Protein AF-0000000075466653 (afdb_homodimer)

Foldseek 3Di:
DPPPPPPPPVPDPDDFAKKKKKKWFAWDPVQDPVNVVVLVVLVQCCQQVWADPVRHRFWPDKDKDFDDDPPPPSVRTGMMMIIMGNHPVRVVCLVPPTPSSVVSCVVCVVTTDDMDMDMDTPCPPVPPPDD/DPPPPPPPPVPDPDDFAKKKKKKWFAWDPVQDPVNVVVLVVLVQCCQQVWDDPVRHRFWPDKDKDFDDDPPPPSPRTGMMMIIMGNHPVRVVCLVPPTPSSVVSCVVCVVTTDDMDMDMDTPCPPVPPPDD

Organism: Phanerochaete carnosa (strain HHB-10118-sp) (NCBI:txid650164)

Sequence (262 aa):
MSSSAAVSTSGSQHPPGTIVHLITLKYAPHVSEEAKQDTAADFLALKDKCRLPDGTTYIQSFDGGPNNSPIGLEKGMEYAFVLTFKSGEARDYYEAEDPAHQAFKAVILPNISDISVFDFETGAFARRTLGMSSSAAVSTSGSQHPPGTIVHLITLKYAPHVSEEAKQDTAADFLALKDKCRLPDGTTYIQSFDGGPNNSPIGLEKGMEYAFVLTFKSGEARDYYEAEDPAHQAFKAVILPNISDISVFDFETGAFARRTLG

Structure (mmCIF, N/CA/C/O backbone):
data_AF-0000000075466653-model_v1
#
loop_
_entity.id
_entity.type
_entity.pdbx_description
1 polymer 'Stress-response A/B barrel domain-containing protein'
#
loop_
_atom_site.group_PDB
_atom_site.id
_atom_site.type_symbol
_atom_site.label_atom_id
_atom_site.label_alt_id
_atom_site.label_comp_id
_atom_site.label_asym_id
_atom_site.label_entity_id
_atom_site.label_seq_id
_atom_site.pdbx_PDB_ins_code
_atom_site.Cartn_x
_atom_site.Cartn_y
_atom_site.Cartn_z
_atom_site.occupancy
_atom_site.B_iso_or_equiv
_atom_site.auth_seq_id
_atom_site.auth_comp_id
_atom_site.auth_asym_id
_atom_site.auth_atom_id
_atom_site.pdbx_PDB_model_num
ATOM 1 N N . MET A 1 1 ? 31.812 24 -11.492 1 26.17 1 MET A N 1
ATOM 2 C CA . MET A 1 1 ? 31.391 22.609 -11.383 1 26.17 1 MET A CA 1
ATOM 3 C C . MET A 1 1 ? 30.188 22.484 -10.445 1 26.17 1 MET A C 1
ATOM 5 O O . MET A 1 1 ? 30.312 22.703 -9.234 1 26.17 1 MET A O 1
ATOM 9 N N . SER A 1 2 ? 28.969 22.938 -10.828 1 24.91 2 SER A N 1
ATOM 10 C CA . SER A 1 2 ? 27.734 23.234 -10.125 1 24.91 2 SER A CA 1
ATOM 11 C C . SER A 1 2 ? 27.156 21.984 -9.469 1 24.91 2 SER A C 1
ATOM 13 O O . SER A 1 2 ? 26.875 20.984 -10.148 1 24.91 2 SER A O 1
ATOM 15 N N . SER A 1 3 ? 27.594 21.641 -8.242 1 28.3 3 SER A N 1
ATOM 16 C CA . SER A 1 3 ? 27.281 20.438 -7.465 1 28.3 3 SER A CA 1
ATOM 17 C C . SER A 1 3 ? 25.766 20.266 -7.332 1 28.3 3 SER A C 1
ATOM 19 O O . SER A 1 3 ? 25.078 21.125 -6.781 1 28.3 3 SER A O 1
ATOM 21 N N . SER A 1 4 ? 25.078 19.844 -8.336 1 29.94 4 SER A N 1
ATOM 22 C CA . SER A 1 4 ? 23.641 19.578 -8.383 1 29.94 4 SER A CA 1
ATOM 23 C C . SER A 1 4 ? 23.188 18.766 -7.168 1 29.94 4 SER A C 1
ATOM 25 O O . SER A 1 4 ? 23.562 17.609 -7.016 1 29.94 4 SER A O 1
ATOM 27 N N . ALA A 1 5 ? 23.125 19.344 -6.055 1 28.73 5 ALA A N 1
ATOM 28 C CA . ALA A 1 5 ? 22.734 18.688 -4.805 1 28.73 5 ALA A CA 1
ATOM 29 C C . ALA A 1 5 ? 21.5 17.812 -5 1 28.73 5 ALA A C 1
ATOM 31 O O . ALA A 1 5 ? 20.469 18.281 -5.492 1 28.73 5 ALA A O 1
ATOM 32 N N . ALA A 1 6 ? 21.703 16.547 -5.344 1 31.58 6 ALA A N 1
ATOM 33 C CA . ALA A 1 6 ? 20.641 15.539 -5.352 1 31.58 6 ALA A CA 1
ATOM 34 C C . ALA A 1 6 ? 19.703 15.727 -4.164 1 31.58 6 ALA A C 1
ATOM 36 O O . ALA A 1 6 ? 20.141 15.789 -3.016 1 31.58 6 ALA A O 1
ATOM 37 N N . VAL A 1 7 ? 18.734 16.531 -4.262 1 32.56 7 VAL A N 1
ATOM 38 C CA . VAL A 1 7 ? 17.703 16.703 -3.238 1 32.56 7 VAL A CA 1
ATOM 39 C C . VAL A 1 7 ? 17.344 15.344 -2.639 1 32.56 7 VAL A C 1
ATOM 41 O O . VAL A 1 7 ? 16.969 14.422 -3.363 1 32.56 7 VAL A O 1
ATOM 44 N N . SER A 1 8 ? 18.016 14.766 -1.74 1 36.81 8 SER A N 1
ATOM 45 C CA . SER A 1 8 ? 17.734 13.562 -0.958 1 36.81 8 SER A CA 1
ATOM 46 C C . SER A 1 8 ? 16.234 13.43 -0.666 1 36.81 8 SER A C 1
ATOM 48 O O . SER A 1 8 ? 15.633 14.32 -0.062 1 36.81 8 SER A O 1
ATOM 50 N N . THR A 1 9 ? 15.359 13.086 -1.621 1 45.47 9 THR A N 1
ATOM 51 C CA . THR A 1 9 ? 13.945 12.844 -1.35 1 45.47 9 THR A CA 1
ATOM 52 C C . THR A 1 9 ? 13.773 11.984 -0.1 1 45.47 9 THR A C 1
ATOM 54 O O . THR A 1 9 ? 14.039 10.781 -0.128 1 45.47 9 THR A O 1
ATOM 57 N N . SER A 1 10 ? 14.312 12.414 0.922 1 48.47 10 SER A N 1
ATOM 58 C CA . SER A 1 10 ? 14.461 11.891 2.275 1 48.47 10 SER A CA 1
ATOM 59 C C . SER A 1 10 ? 13.336 10.93 2.625 1 48.47 10 SER A C 1
ATOM 61 O O . SER A 1 10 ? 13.539 9.977 3.383 1 48.47 10 SER A O 1
ATOM 63 N N . GLY A 1 11 ? 12.172 11.094 2.041 1 56.06 11 GLY A N 1
ATOM 64 C CA . GLY A 1 11 ? 11.047 10.383 2.621 1 56.06 11 GLY A CA 1
ATOM 65 C C . GLY A 1 11 ? 10.867 8.984 2.053 1 56.06 11 GLY A C 1
ATOM 66 O O . GLY A 1 11 ? 10.336 8.102 2.725 1 56.06 11 GLY A O 1
ATOM 67 N N . SER A 1 12 ? 11.547 8.812 0.822 1 62.16 12 SER A N 1
ATOM 68 C CA . SER A 1 12 ? 11.273 7.523 0.201 1 62.16 12 SER A CA 1
ATOM 69 C C . SER A 1 12 ? 12.219 6.449 0.724 1 62.16 12 SER A C 1
ATOM 71 O O . SER A 1 12 ? 13.406 6.703 0.926 1 62.16 12 SER A O 1
ATOM 73 N N . GLN A 1 13 ? 11.656 5.434 1.153 1 73.5 13 GLN A N 1
ATOM 74 C CA . GLN A 1 13 ? 12.414 4.289 1.658 1 73.5 13 GLN A CA 1
ATOM 75 C C . GLN A 1 13 ? 13.117 3.555 0.524 1 73.5 13 GLN A C 1
ATOM 77 O O . GLN A 1 13 ? 14.062 2.799 0.761 1 73.5 13 GLN A O 1
ATOM 82 N N . HIS A 1 14 ? 12.742 3.979 -0.772 1 84.62 14 HIS A N 1
ATOM 83 C CA . HIS A 1 14 ? 13.258 3.205 -1.895 1 84.62 14 HIS A CA 1
ATOM 84 C C . HIS A 1 14 ? 13.961 4.102 -2.91 1 84.62 14 HIS A C 1
ATOM 86 O O . HIS A 1 14 ? 13.617 5.281 -3.043 1 84.62 14 HIS A O 1
ATOM 92 N N . PRO A 1 15 ? 14.992 3.598 -3.543 1 85.81 15 PRO A N 1
ATOM 93 C CA . PRO A 1 15 ? 15.641 4.391 -4.59 1 85.81 15 PRO A CA 1
ATOM 94 C C . PRO A 1 15 ? 14.695 4.734 -5.738 1 85.81 15 PRO A C 1
ATOM 96 O O . PRO A 1 15 ? 13.711 4.035 -5.961 1 85.81 15 PRO A O 1
ATOM 99 N N . PRO A 1 16 ? 15.055 5.828 -6.332 1 86.31 16 PRO A N 1
ATOM 100 C CA . PRO A 1 16 ? 14.25 6.164 -7.512 1 86.31 16 PRO A CA 1
ATOM 101 C C . PRO A 1 16 ? 14.172 5.016 -8.516 1 86.31 16 PRO A C 1
ATOM 103 O O . PRO A 1 16 ? 15.148 4.297 -8.719 1 86.31 16 PRO A O 1
ATOM 106 N N . GLY A 1 17 ? 12.984 4.793 -9.07 1 90.31 17 GLY A N 1
ATOM 107 C CA . GLY A 1 17 ? 12.789 3.74 -10.055 1 90.31 17 GLY A CA 1
ATOM 108 C C . GLY A 1 17 ? 12.133 2.502 -9.484 1 90.31 17 GLY A C 1
ATOM 109 O O . GLY A 1 17 ? 11.656 1.644 -10.234 1 90.31 17 GLY A O 1
ATOM 110 N N . THR A 1 18 ? 12.156 2.385 -8.148 1 95.81 18 THR A N 1
ATOM 111 C CA . THR A 1 18 ? 11.484 1.268 -7.492 1 95.81 18 THR A CA 1
ATOM 112 C C . THR A 1 18 ? 9.984 1.312 -7.742 1 95.81 18 THR A C 1
ATOM 114 O O . THR A 1 18 ? 9.367 2.381 -7.688 1 95.81 18 THR A O 1
ATOM 117 N N . ILE A 1 19 ? 9.445 0.18 -8.117 1 97.94 19 ILE A N 1
ATOM 118 C CA . ILE A 1 19 ? 7.996 0.073 -8.25 1 97.94 19 ILE A CA 1
ATOM 119 C C . ILE A 1 19 ? 7.402 -0.514 -6.969 1 97.94 19 ILE A C 1
ATOM 121 O O . ILE A 1 19 ? 7.828 -1.578 -6.512 1 97.94 19 ILE A O 1
ATOM 125 N N . VAL A 1 20 ? 6.496 0.232 -6.406 1 97.88 20 VAL A N 1
ATOM 126 C CA . VAL A 1 20 ? 5.699 -0.273 -5.293 1 97.88 20 VAL A CA 1
ATOM 127 C C . VAL A 1 20 ? 4.367 -0.814 -5.816 1 97.88 20 VAL A C 1
ATOM 129 O O . VAL A 1 20 ? 3.607 -0.09 -6.461 1 97.88 20 VAL A O 1
ATOM 132 N N . HIS A 1 21 ? 4.16 -2.102 -5.629 1 98.62 21 HIS A N 1
ATOM 133 C CA . HIS A 1 21 ? 3.006 -2.857 -6.109 1 98.62 21 HIS A CA 1
ATOM 134 C C . HIS A 1 21 ? 2.041 -3.17 -4.969 1 98.62 21 HIS A C 1
ATOM 136 O O . HIS A 1 21 ? 2.367 -3.949 -4.07 1 98.62 21 HIS A O 1
ATOM 142 N N . LEU A 1 22 ? 0.851 -2.533 -4.992 1 98.62 22 LEU A N 1
ATOM 143 C CA . LEU A 1 22 ? -0.154 -2.652 -3.941 1 98.62 22 LEU A CA 1
ATOM 144 C C . LEU A 1 22 ? -1.319 -3.523 -4.402 1 98.62 22 LEU A C 1
ATOM 146 O O . LEU A 1 22 ? -1.851 -3.328 -5.496 1 98.62 22 LEU A O 1
ATOM 150 N N . ILE A 1 23 ? -1.668 -4.473 -3.576 1 98.56 23 ILE A N 1
ATOM 151 C CA . ILE A 1 23 ? -2.822 -5.328 -3.816 1 98.56 23 ILE A CA 1
ATOM 152 C C . ILE A 1 23 ? -3.75 -5.301 -2.604 1 98.56 23 ILE A C 1
ATOM 154 O O . ILE A 1 23 ? -3.295 -5.43 -1.464 1 98.56 23 ILE A O 1
ATOM 158 N N . THR A 1 24 ? -5.035 -5.051 -2.818 1 98.5 24 THR A N 1
ATOM 159 C CA . THR A 1 24 ? -6.062 -5.316 -1.817 1 98.5 24 THR A CA 1
ATOM 160 C C . THR A 1 24 ? -7.102 -6.293 -2.355 1 98.5 24 THR A C 1
ATOM 162 O O . THR A 1 24 ? -7.445 -6.254 -3.539 1 98.5 24 THR A O 1
ATOM 165 N N . LEU A 1 25 ? -7.566 -7.195 -1.458 1 98.31 25 LEU A N 1
ATOM 166 C CA . LEU A 1 25 ? -8.5 -8.195 -1.966 1 98.31 25 LEU A CA 1
ATOM 167 C C . LEU A 1 25 ? -9.539 -8.547 -0.911 1 98.31 25 LEU A C 1
ATOM 169 O O . LEU A 1 25 ? -9.336 -8.305 0.28 1 98.31 25 LEU A O 1
ATOM 173 N N . LYS A 1 26 ? -10.648 -8.969 -1.37 1 98.44 26 LYS A N 1
ATOM 174 C CA . LYS A 1 26 ? -11.758 -9.539 -0.615 1 98.44 26 LYS A CA 1
ATOM 175 C C . LYS A 1 26 ? -12.062 -10.961 -1.069 1 98.44 26 LYS A C 1
ATOM 177 O O . LYS A 1 26 ? -12.18 -11.227 -2.268 1 98.44 26 LYS A O 1
ATOM 182 N N . TYR A 1 27 ? -12.086 -11.867 -0.136 1 98.31 27 TYR A N 1
ATOM 183 C CA . TYR A 1 27 ? -12.352 -13.266 -0.464 1 98.31 27 TYR A CA 1
ATOM 184 C C . TYR A 1 27 ? -13.844 -13.492 -0.716 1 98.31 27 TYR A C 1
ATOM 186 O O . TYR A 1 27 ? -14.68 -12.75 -0.209 1 98.31 27 TYR A O 1
ATOM 194 N N . ALA A 1 28 ? -14.062 -14.539 -1.488 1 97.81 28 ALA A N 1
ATOM 195 C CA . ALA A 1 28 ? -15.438 -15.016 -1.617 1 97.81 28 ALA A CA 1
ATOM 196 C C . ALA A 1 28 ? -15.969 -15.539 -0.285 1 97.81 28 ALA A C 1
ATOM 198 O O . ALA A 1 28 ? -15.195 -16.047 0.532 1 97.81 28 ALA A O 1
ATOM 199 N N . PRO A 1 29 ? -17.297 -15.438 -0.093 1 96.38 29 PRO A N 1
ATOM 200 C CA . PRO A 1 29 ? -17.859 -15.773 1.212 1 96.38 29 PRO A CA 1
ATOM 201 C C . PRO A 1 29 ? -17.641 -17.234 1.6 1 96.38 29 PRO A C 1
ATOM 203 O O . PRO A 1 29 ? -17.625 -17.562 2.787 1 96.38 29 PRO A O 1
ATOM 206 N N . HIS A 1 30 ? -17.375 -18.094 0.671 1 96.25 30 HIS A N 1
ATOM 207 C CA . HIS A 1 30 ? -17.281 -19.516 0.958 1 96.25 30 HIS A CA 1
ATOM 208 C C . HIS A 1 30 ? -15.883 -19.891 1.46 1 96.25 30 HIS A C 1
ATOM 210 O O . HIS A 1 30 ? -15.672 -21 1.958 1 96.25 30 HIS A O 1
ATOM 216 N N . VAL A 1 31 ? -14.938 -19 1.32 1 97.38 31 VAL A N 1
ATOM 217 C CA . VAL A 1 31 ? -13.555 -19.297 1.686 1 97.38 31 VAL A CA 1
ATOM 218 C C . VAL A 1 31 ? -13.398 -19.234 3.203 1 97.38 31 VAL A C 1
ATOM 220 O O . VAL A 1 31 ? -13.766 -18.25 3.83 1 97.38 31 VAL A O 1
ATOM 223 N N . SER A 1 32 ? -12.812 -20.297 3.814 1 96.94 32 SER A N 1
ATOM 224 C CA . SER A 1 32 ? -12.633 -20.344 5.262 1 96.94 32 SER A CA 1
ATOM 225 C C . SER A 1 32 ? -11.469 -19.453 5.703 1 96.94 32 SER A C 1
ATOM 227 O O . SER A 1 32 ? -10.594 -19.141 4.898 1 96.94 32 SER A O 1
ATOM 229 N N . GLU A 1 33 ? -11.5 -19.109 6.98 1 94.44 33 GLU A N 1
ATOM 230 C CA . GLU A 1 33 ? -10.414 -18.297 7.531 1 94.44 33 GLU A CA 1
ATOM 231 C C . GLU A 1 33 ? -9.07 -19.031 7.418 1 94.44 33 GLU A C 1
ATOM 233 O O . GLU A 1 33 ? -8.047 -18.406 7.121 1 94.44 33 GLU A O 1
ATOM 238 N N . GLU A 1 34 ? -9.078 -20.312 7.664 1 93.94 34 GLU A N 1
ATOM 239 C CA . GLU A 1 34 ? -7.863 -21.109 7.539 1 93.94 34 GLU A CA 1
ATOM 240 C C . GLU A 1 34 ? -7.324 -21.062 6.109 1 93.94 34 GLU A C 1
ATOM 242 O O . GLU A 1 34 ? -6.121 -20.891 5.902 1 93.94 34 GLU A O 1
ATOM 247 N N . ALA A 1 35 ? -8.219 -21.203 5.168 1 94.94 35 ALA A N 1
ATOM 248 C CA . ALA A 1 35 ? -7.816 -21.172 3.764 1 94.94 35 ALA A CA 1
ATOM 249 C C . ALA A 1 35 ? -7.258 -19.797 3.391 1 94.94 35 ALA A C 1
ATOM 251 O O . ALA A 1 35 ? -6.297 -19.703 2.627 1 94.94 35 ALA A O 1
ATOM 252 N N . LYS A 1 36 ? -7.875 -18.766 3.9 1 95.5 36 LYS A N 1
ATOM 253 C CA . LYS A 1 36 ? -7.371 -17.406 3.67 1 95.5 36 LYS A CA 1
ATOM 254 C C . LYS A 1 36 ? -5.941 -17.25 4.184 1 95.5 36 LYS A C 1
ATOM 256 O O . LYS A 1 36 ? -5.082 -16.719 3.486 1 95.5 36 LYS A O 1
ATOM 261 N N . GLN A 1 37 ? -5.664 -17.766 5.324 1 92 37 GLN A N 1
ATOM 262 C CA . GLN A 1 37 ? -4.34 -17.641 5.93 1 92 37 GLN A CA 1
ATOM 263 C C . GLN A 1 37 ? -3.307 -18.453 5.148 1 92 37 GLN A C 1
ATOM 265 O O . GLN A 1 37 ? -2.182 -18 4.941 1 92 37 GLN A O 1
ATOM 270 N N . ASP A 1 38 ? -3.717 -19.656 4.754 1 92.88 38 ASP A N 1
ATOM 271 C CA . ASP A 1 38 ? -2.822 -20.484 3.949 1 92.88 38 ASP A CA 1
ATOM 272 C C . ASP A 1 38 ? -2.471 -19.797 2.635 1 92.88 38 ASP A C 1
ATOM 274 O O . ASP A 1 38 ? -1.312 -19.797 2.213 1 92.88 38 ASP A O 1
ATOM 278 N N . THR A 1 39 ? -3.494 -19.203 2.049 1 93.94 39 THR A N 1
ATOM 279 C CA . THR A 1 39 ? -3.277 -18.516 0.786 1 93.94 39 THR A CA 1
ATOM 280 C C . THR A 1 39 ? -2.371 -17.297 0.983 1 93.94 39 THR A C 1
ATOM 282 O O . THR A 1 39 ? -1.506 -17.031 0.149 1 93.94 39 THR A O 1
ATOM 285 N N . ALA A 1 40 ? -2.557 -16.656 2.07 1 93.81 40 ALA A N 1
ATOM 286 C 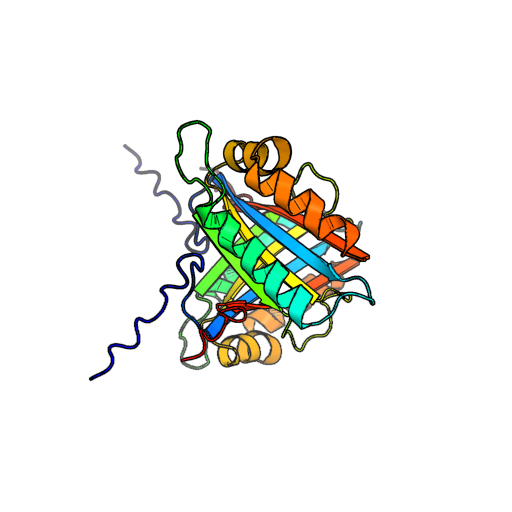CA . ALA A 1 40 ? -1.707 -15.5 2.377 1 93.81 40 ALA A CA 1
ATOM 287 C C . ALA A 1 40 ? -0.252 -15.93 2.553 1 93.81 40 ALA A C 1
ATOM 289 O O . ALA A 1 40 ? 0.661 -15.266 2.059 1 93.81 40 ALA A O 1
ATOM 290 N N . ALA A 1 41 ? -0.06 -17.016 3.24 1 92.25 41 ALA A N 1
ATOM 291 C CA . ALA A 1 41 ? 1.29 -17.547 3.428 1 92.25 41 ALA A CA 1
ATOM 292 C C . ALA A 1 41 ? 1.926 -17.906 2.09 1 92.25 41 ALA A C 1
ATOM 294 O O . ALA A 1 41 ? 3.094 -17.594 1.845 1 92.25 41 ALA A O 1
ATOM 295 N N . ASP A 1 42 ? 1.143 -18.562 1.272 1 94 42 ASP A N 1
ATOM 296 C CA . ASP A 1 42 ? 1.627 -18.938 -0.055 1 94 42 ASP A CA 1
ATOM 297 C C . ASP A 1 42 ? 1.979 -17.688 -0.872 1 94 42 ASP A C 1
ATOM 299 O O . ASP A 1 42 ? 2.957 -17.688 -1.623 1 94 42 ASP A O 1
ATOM 303 N N . PHE A 1 43 ? 1.144 -16.656 -0.767 1 96.19 43 PHE A N 1
ATOM 304 C CA . PHE A 1 43 ? 1.393 -15.414 -1.484 1 96.19 43 PHE A CA 1
ATOM 305 C C . PHE A 1 43 ? 2.705 -14.781 -1.034 1 96.19 43 PHE A C 1
ATOM 307 O O . PHE A 1 43 ? 3.559 -14.461 -1.862 1 96.19 43 PHE A O 1
ATOM 314 N N . LEU A 1 44 ? 2.928 -14.695 0.223 1 94.31 44 LEU A N 1
ATOM 315 C CA . LEU A 1 44 ? 4.133 -14.086 0.767 1 94.31 44 LEU A CA 1
ATOM 316 C C . LEU A 1 44 ? 5.371 -14.891 0.379 1 94.31 44 LEU A C 1
ATOM 318 O O . LEU A 1 44 ? 6.445 -14.32 0.175 1 94.31 44 LEU A O 1
ATOM 322 N N . ALA A 1 45 ? 5.23 -16.156 0.218 1 94.38 45 ALA A N 1
ATOM 323 C CA . ALA A 1 45 ? 6.34 -17.047 -0.136 1 94.38 45 ALA A CA 1
ATOM 324 C C . ALA A 1 45 ? 6.82 -16.781 -1.56 1 94.38 45 ALA A C 1
ATOM 326 O O . ALA A 1 45 ? 7.895 -17.234 -1.953 1 94.38 45 ALA A O 1
ATOM 327 N N . LEU A 1 46 ? 6.004 -16.062 -2.342 1 96.38 46 LEU A N 1
ATOM 328 C CA . LEU A 1 46 ? 6.41 -15.742 -3.705 1 96.38 46 LEU A CA 1
ATOM 329 C C . LEU A 1 46 ? 7.695 -14.922 -3.707 1 96.38 46 LEU A C 1
ATOM 331 O O . LEU A 1 46 ? 8.445 -14.938 -4.691 1 96.38 46 LEU A O 1
ATOM 335 N N . LYS A 1 47 ? 7.941 -14.18 -2.635 1 95.81 47 LYS A N 1
ATOM 336 C CA . LYS A 1 47 ? 9.195 -13.438 -2.525 1 95.81 47 LYS A CA 1
ATOM 337 C C . LYS A 1 47 ? 10.391 -14.336 -2.848 1 95.81 47 LYS A C 1
ATOM 339 O O . LYS A 1 47 ? 11.336 -13.906 -3.506 1 95.81 47 LYS A O 1
ATOM 344 N N . ASP A 1 48 ? 10.305 -15.578 -2.418 1 94.94 48 ASP A N 1
ATOM 345 C CA . ASP A 1 48 ? 11.414 -16.516 -2.594 1 94.94 48 ASP A CA 1
ATOM 346 C C . ASP A 1 48 ? 11.172 -17.422 -3.795 1 94.94 48 ASP A C 1
ATOM 348 O O . ASP A 1 48 ? 12.125 -17.891 -4.426 1 94.94 48 ASP A O 1
ATOM 352 N N . LYS A 1 49 ? 9.945 -17.672 -4.102 1 96.88 49 LYS A N 1
ATOM 353 C CA . LYS A 1 49 ? 9.609 -18.625 -5.156 1 96.88 49 LYS A CA 1
ATOM 354 C C . LYS A 1 49 ? 9.734 -17.984 -6.535 1 96.88 49 LYS A C 1
ATOM 356 O O . LYS A 1 49 ? 10.008 -18.672 -7.52 1 96.88 49 LYS A O 1
ATOM 361 N N . CYS A 1 50 ? 9.43 -16.703 -6.598 1 97.94 50 CYS A N 1
ATOM 362 C CA . CYS A 1 50 ? 9.57 -16 -7.871 1 97.94 50 CYS A CA 1
ATOM 363 C C . CYS A 1 50 ? 11.039 -15.781 -8.219 1 97.94 50 CYS A C 1
ATOM 365 O O . CYS A 1 50 ? 11.797 -15.242 -7.406 1 97.94 50 CYS A O 1
ATOM 367 N N . ARG A 1 51 ? 11.383 -16.172 -9.391 1 97.69 51 ARG A N 1
ATOM 368 C CA . ARG A 1 51 ? 12.758 -16.094 -9.867 1 97.69 51 ARG A CA 1
ATOM 369 C C . ARG A 1 51 ? 12.805 -15.727 -11.344 1 97.69 51 ARG A C 1
ATOM 371 O O . ARG A 1 51 ? 11.906 -16.078 -12.109 1 97.69 51 ARG A O 1
ATOM 378 N N . LEU A 1 52 ? 13.891 -15.062 -11.68 1 96.69 52 LEU A N 1
ATOM 379 C CA . LEU A 1 52 ? 14.195 -14.867 -13.094 1 96.69 52 LEU A CA 1
ATOM 380 C C . LEU A 1 52 ? 14.633 -16.188 -13.734 1 96.69 52 LEU A C 1
ATOM 382 O O . LEU A 1 52 ? 14.93 -17.156 -13.039 1 96.69 52 LEU A O 1
ATOM 386 N N . PRO A 1 53 ? 14.625 -16.188 -15.031 1 95.31 53 PRO A N 1
ATOM 387 C CA . PRO A 1 53 ? 15.031 -17.422 -15.711 1 95.31 53 PRO A CA 1
ATOM 388 C C . PRO A 1 53 ? 16.422 -17.906 -15.281 1 95.31 53 PRO A C 1
ATOM 390 O O . PRO A 1 53 ? 16.672 -19.109 -15.273 1 95.31 53 PRO A O 1
ATOM 393 N N . ASP A 1 54 ? 17.266 -17.094 -14.797 1 96.5 54 ASP A N 1
ATOM 394 C CA . ASP A 1 54 ? 18.609 -17.484 -14.383 1 96.5 54 ASP A CA 1
ATOM 395 C C . ASP A 1 54 ? 18.625 -17.953 -12.93 1 96.5 54 ASP A C 1
ATOM 397 O O . ASP A 1 54 ? 19.688 -18.25 -12.375 1 96.5 54 ASP A O 1
ATOM 401 N N . GLY A 1 55 ? 17.516 -17.906 -12.297 1 96.06 55 GLY A N 1
ATOM 402 C CA . GLY A 1 55 ? 17.375 -18.438 -10.945 1 96.06 55 GLY A CA 1
ATOM 403 C C . GLY A 1 55 ? 17.453 -17.375 -9.875 1 96.06 55 GLY A C 1
ATOM 404 O O . GLY A 1 55 ? 17.203 -17.641 -8.695 1 96.06 55 GLY A O 1
ATOM 405 N N . THR A 1 56 ? 17.625 -16.172 -10.266 1 95.94 56 THR A N 1
ATOM 406 C CA . THR A 1 56 ? 17.828 -15.086 -9.312 1 95.94 56 THR A CA 1
ATOM 407 C C . THR A 1 56 ? 16.484 -14.562 -8.805 1 95.94 56 THR A C 1
ATOM 409 O O . THR A 1 56 ? 15.547 -14.391 -9.586 1 95.94 56 THR A O 1
ATOM 412 N N . THR A 1 57 ? 16.453 -14.43 -7.449 1 96.44 57 THR A N 1
ATOM 413 C CA . THR A 1 57 ? 15.289 -13.758 -6.898 1 96.44 57 THR A CA 1
ATOM 414 C C . THR A 1 57 ? 15.305 -12.273 -7.258 1 96.44 57 THR A C 1
ATOM 416 O O . THR A 1 57 ? 16.375 -11.688 -7.445 1 96.44 57 THR A O 1
ATOM 419 N N . TYR A 1 58 ? 14.109 -11.617 -7.367 1 96.69 58 TYR A N 1
ATOM 420 C CA . TYR A 1 58 ? 14.125 -10.242 -7.855 1 96.69 58 TYR A CA 1
ATOM 421 C C . TYR A 1 58 ? 13.07 -9.398 -7.145 1 96.69 58 TYR A C 1
ATOM 423 O O . TYR A 1 58 ? 13.023 -8.18 -7.32 1 96.69 58 TYR A O 1
ATOM 431 N N . ILE A 1 59 ? 12.156 -9.984 -6.414 1 97.19 59 ILE A N 1
ATOM 432 C CA . ILE A 1 59 ? 11.25 -9.219 -5.566 1 97.19 59 ILE A CA 1
ATOM 433 C C . ILE A 1 59 ? 12.008 -8.68 -4.355 1 97.19 59 ILE A C 1
ATOM 435 O O . ILE A 1 59 ? 12.586 -9.445 -3.584 1 97.19 59 ILE A O 1
ATOM 439 N N . GLN A 1 60 ? 11.992 -7.402 -4.148 1 95.38 60 GLN A N 1
ATOM 440 C CA . GLN A 1 60 ? 12.82 -6.777 -3.119 1 95.38 60 GLN A CA 1
ATOM 441 C C . GLN A 1 60 ? 12.18 -6.914 -1.741 1 95.38 60 GLN A C 1
ATOM 443 O O . GLN A 1 60 ? 12.875 -7.121 -0.745 1 95.38 60 GLN A O 1
ATOM 448 N N . SER A 1 61 ? 10.969 -6.727 -1.721 1 94.25 61 SER A N 1
ATOM 449 C CA . SER A 1 61 ? 10.234 -6.879 -0.47 1 94.25 61 SER A CA 1
ATOM 450 C C . SER A 1 61 ? 8.805 -7.348 -0.723 1 94.25 61 SER A C 1
ATOM 452 O O . SER A 1 61 ? 8.25 -7.129 -1.804 1 94.25 61 SER A O 1
ATOM 454 N N . PHE A 1 62 ? 8.281 -8.047 0.21 1 95.38 62 PHE A N 1
ATOM 455 C CA . PHE A 1 62 ? 6.926 -8.578 0.175 1 95.38 62 PHE A CA 1
ATOM 456 C C . PHE A 1 62 ? 6.324 -8.625 1.575 1 95.38 62 PHE A C 1
ATOM 458 O O . PHE A 1 62 ? 6.805 -9.367 2.438 1 95.38 62 PHE A O 1
ATOM 465 N N . ASP A 1 63 ? 5.285 -7.809 1.769 1 94.56 63 ASP A N 1
ATOM 466 C CA . ASP A 1 63 ? 4.609 -7.719 3.059 1 94.56 63 ASP A CA 1
ATOM 467 C C . ASP A 1 63 ? 3.092 -7.723 2.883 1 94.56 63 ASP A C 1
ATOM 469 O O . ASP A 1 63 ? 2.59 -7.602 1.764 1 94.56 63 ASP A O 1
ATOM 473 N N . GLY A 1 64 ? 2.414 -7.965 4.031 1 96.06 64 GLY A N 1
ATOM 474 C CA . GLY A 1 64 ? 0.96 -7.9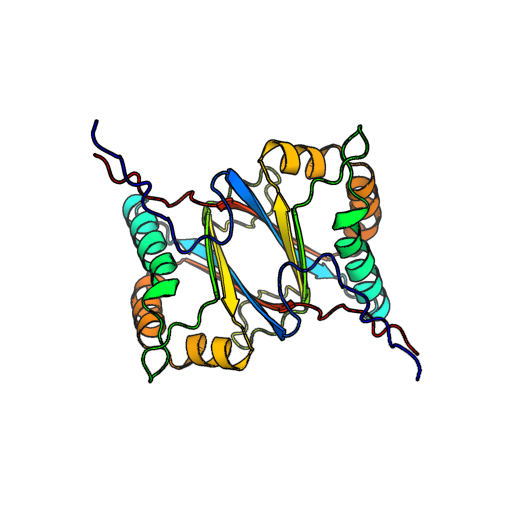41 3.975 1 96.06 64 GLY A CA 1
ATOM 475 C C . GLY A 1 64 ? 0.304 -8.328 5.285 1 96.06 64 GLY A C 1
ATOM 476 O O . GLY A 1 64 ? 0.982 -8.758 6.223 1 96.06 64 GLY A O 1
ATOM 477 N N . GLY A 1 65 ? -1.016 -8.133 5.25 1 95.88 65 GLY A N 1
ATOM 478 C CA . GLY A 1 65 ? -1.794 -8.484 6.426 1 95.88 65 GLY A CA 1
ATOM 479 C C . GLY A 1 65 ? -3.256 -8.102 6.309 1 95.88 65 GLY A C 1
ATOM 480 O O . GLY A 1 65 ? -3.668 -7.5 5.32 1 95.88 65 GLY A O 1
ATOM 481 N N . PRO A 1 66 ? -3.998 -8.586 7.324 1 96.81 66 PRO A N 1
ATOM 482 C CA . PRO A 1 66 ? -5.398 -8.172 7.395 1 96.81 66 PRO A CA 1
ATOM 483 C C . PRO A 1 66 ? -5.559 -6.699 7.773 1 96.81 66 PRO A C 1
ATOM 485 O O . PRO A 1 66 ? -4.684 -6.133 8.43 1 96.81 66 PRO A O 1
ATOM 488 N N . ASN A 1 67 ? -6.684 -6.109 7.316 1 97.75 67 ASN A N 1
ATOM 489 C CA . ASN A 1 67 ? -6.969 -4.73 7.691 1 97.75 67 ASN A CA 1
ATOM 490 C C . ASN A 1 67 ? -7.137 -4.582 9.203 1 97.75 67 ASN A C 1
ATOM 492 O O . ASN A 1 67 ? -7.82 -5.387 9.836 1 97.75 67 ASN A O 1
ATOM 496 N N . ASN A 1 68 ? -6.531 -3.576 9.75 1 97.06 68 ASN A N 1
ATOM 497 C CA . ASN A 1 68 ? -6.777 -3.225 11.141 1 97.06 68 ASN A CA 1
ATOM 498 C C . ASN A 1 68 ? -6.949 -1.719 11.32 1 97.06 68 ASN A C 1
ATOM 500 O O . ASN A 1 68 ? -6.746 -1.189 12.414 1 97.06 68 ASN A O 1
ATOM 504 N N . SER A 1 69 ? -7.23 -0.996 10.211 1 96.69 69 SER A N 1
ATOM 505 C CA . SER A 1 69 ? -7.5 0.436 10.281 1 96.69 69 SER A CA 1
ATOM 506 C C . SER A 1 69 ? -8.789 0.718 11.047 1 96.69 69 SER A C 1
ATOM 508 O O . SER A 1 69 ? -9.828 0.114 10.773 1 96.69 69 SER A O 1
ATOM 510 N N . PRO A 1 70 ? -8.789 1.646 11.93 1 94.25 70 PRO A N 1
ATOM 511 C CA . PRO A 1 70 ? -10.008 1.982 12.664 1 94.25 70 PRO A CA 1
ATOM 512 C C . PRO A 1 70 ? -10.906 2.969 11.914 1 94.25 70 PRO A C 1
ATOM 514 O O . PRO A 1 70 ? -11.992 3.297 12.383 1 94.25 70 PRO A O 1
ATOM 517 N N . ILE A 1 71 ? -10.531 3.471 10.766 1 93.75 71 ILE A N 1
ATOM 518 C CA . ILE A 1 71 ? -11.18 4.602 10.109 1 93.75 71 ILE A CA 1
ATOM 519 C C . ILE A 1 71 ? -12.406 4.125 9.344 1 93.75 71 ILE A C 1
ATOM 521 O O . ILE A 1 71 ? -13.344 4.895 9.117 1 93.75 71 ILE A O 1
ATOM 525 N N . GLY A 1 72 ? -12.414 2.848 8.859 1 95.56 72 GLY A N 1
ATOM 526 C CA . GLY A 1 72 ? -13.562 2.303 8.148 1 95.56 72 GLY A CA 1
ATOM 527 C C . GLY A 1 72 ? -13.633 2.734 6.699 1 95.56 72 GLY A C 1
ATOM 528 O O . GLY A 1 72 ? -14.727 2.926 6.156 1 95.56 72 GLY A O 1
ATOM 529 N N . LEU A 1 73 ? -12.523 2.93 6.074 1 97.56 73 LEU A N 1
ATOM 530 C CA . LEU A 1 73 ? -12.492 3.391 4.691 1 97.56 73 LEU A CA 1
ATOM 531 C C . LEU A 1 73 ? -11.789 2.375 3.795 1 97.56 73 LEU A C 1
ATOM 533 O O . LEU A 1 73 ? -11.266 2.73 2.736 1 97.56 73 LEU A O 1
ATOM 537 N N . GLU A 1 74 ? -11.656 1.114 4.238 1 97.69 74 GLU A N 1
ATOM 538 C CA . GLU A 1 74 ? -10.977 0.087 3.453 1 97.69 74 GLU A CA 1
ATOM 539 C C . GLU A 1 74 ? -11.891 -0.465 2.361 1 97.69 74 GLU A C 1
ATOM 541 O O . GLU A 1 74 ? -11.453 -1.263 1.528 1 97.69 74 GLU A O 1
ATOM 546 N N . LYS A 1 75 ? -13.188 -0.082 2.326 1 97.31 75 LYS A N 1
ATOM 547 C CA . LYS A 1 75 ? -14.141 -0.351 1.256 1 97.31 75 LYS A CA 1
ATOM 548 C C . LYS A 1 75 ? -14.414 -1.848 1.122 1 97.31 75 LYS A C 1
ATOM 550 O O . LYS A 1 75 ? -14.492 -2.373 0.01 1 97.31 75 LYS A O 1
ATOM 555 N N . GLY A 1 76 ? -14.438 -2.549 2.209 1 97.25 76 GLY A N 1
ATOM 556 C CA . GLY A 1 76 ? -14.82 -3.951 2.262 1 97.25 76 GLY A CA 1
ATOM 557 C C . GLY A 1 76 ? -13.672 -4.895 1.969 1 97.25 76 GLY A C 1
ATOM 558 O O . GLY A 1 76 ? -13.836 -6.117 2.023 1 97.25 76 GLY A O 1
ATOM 559 N N . MET A 1 77 ? -12.508 -4.375 1.667 1 98.38 77 MET A N 1
ATOM 560 C CA . MET A 1 77 ? -11.352 -5.223 1.412 1 98.38 77 MET A CA 1
ATOM 561 C C . MET A 1 77 ? -10.828 -5.836 2.707 1 98.38 77 MET A C 1
ATOM 563 O O . MET A 1 77 ? -10.93 -5.227 3.771 1 98.38 77 MET A O 1
ATOM 567 N N . GLU A 1 78 ? -10.273 -7.031 2.641 1 97.81 78 GLU A N 1
ATOM 568 C CA . GLU A 1 78 ? -9.93 -7.801 3.834 1 97.81 78 GLU A CA 1
ATOM 569 C C . GLU A 1 78 ? -8.422 -7.848 4.051 1 97.81 78 GLU A C 1
ATOM 571 O O . GLU A 1 78 ? -7.945 -7.703 5.176 1 97.81 78 GLU A O 1
ATOM 576 N N . TYR A 1 79 ? -7.652 -8.141 2.99 1 97.81 79 TYR A N 1
ATOM 577 C CA . TYR A 1 79 ? -6.199 -8.25 3.051 1 97.81 79 TYR A CA 1
ATOM 578 C C . TYR A 1 79 ? -5.535 -7.258 2.105 1 97.81 79 TYR A C 1
ATOM 580 O O . TYR A 1 79 ? -6.098 -6.91 1.065 1 97.81 79 TYR A O 1
ATOM 588 N N . ALA A 1 80 ? -4.426 -6.855 2.467 1 98.12 80 ALA A N 1
ATOM 589 C CA . ALA A 1 80 ? -3.561 -6.082 1.578 1 98.12 80 ALA A CA 1
ATOM 590 C C . ALA A 1 80 ? -2.16 -6.688 1.518 1 98.12 80 ALA A C 1
ATOM 592 O O . ALA A 1 80 ? -1.718 -7.34 2.465 1 98.12 80 ALA A O 1
ATOM 593 N N . PHE A 1 81 ? -1.507 -6.461 0.449 1 97.44 81 PHE A N 1
ATOM 594 C CA . PHE A 1 81 ? -0.117 -6.844 0.232 1 97.44 81 PHE A CA 1
ATOM 595 C C . PHE A 1 81 ? 0.646 -5.73 -0.479 1 97.44 81 PHE A C 1
ATOM 597 O O . PHE A 1 81 ? 0.085 -5.023 -1.317 1 97.44 81 PHE A O 1
ATOM 604 N N . VAL A 1 82 ? 1.895 -5.574 -0.146 1 97.38 82 VAL A N 1
ATOM 605 C CA . VAL A 1 82 ? 2.795 -4.598 -0.749 1 97.38 82 VAL A CA 1
ATOM 606 C C . VAL A 1 82 ? 4.086 -5.289 -1.186 1 97.38 82 VAL A C 1
ATOM 608 O O . VAL A 1 82 ? 4.773 -5.906 -0.37 1 97.38 82 VAL A O 1
ATOM 611 N N . LEU A 1 83 ? 4.387 -5.195 -2.449 1 97.5 83 LEU A N 1
ATOM 612 C CA . LEU A 1 83 ? 5.648 -5.664 -3.012 1 97.5 83 LEU A CA 1
ATOM 613 C C . LEU A 1 83 ? 6.449 -4.504 -3.592 1 97.5 83 LEU A C 1
ATOM 615 O O . LEU A 1 83 ? 5.875 -3.525 -4.07 1 97.5 83 LEU A O 1
ATOM 619 N N . THR A 1 84 ? 7.695 -4.695 -3.59 1 97.06 84 THR A N 1
ATOM 620 C CA . THR A 1 84 ? 8.539 -3.74 -4.305 1 97.06 84 THR A CA 1
ATOM 621 C C . THR A 1 84 ? 9.43 -4.457 -5.32 1 97.06 84 THR A C 1
ATOM 623 O O . THR A 1 84 ? 9.922 -5.551 -5.055 1 97.06 84 THR A O 1
ATOM 626 N N . PHE A 1 85 ? 9.547 -3.832 -6.469 1 97.5 85 PHE A N 1
ATOM 627 C CA . PHE A 1 85 ? 10.414 -4.254 -7.562 1 97.5 85 PHE A CA 1
ATOM 628 C C . PHE A 1 85 ? 11.469 -3.195 -7.859 1 97.5 85 PHE A C 1
ATOM 630 O O . PHE A 1 85 ? 11.195 -1.997 -7.766 1 97.5 85 PHE A O 1
ATOM 637 N N . LYS A 1 86 ? 12.594 -3.666 -8.25 1 94.88 86 LYS A N 1
ATOM 638 C CA . LYS A 1 86 ? 13.688 -2.74 -8.531 1 94.88 86 LYS A CA 1
ATOM 639 C C . LYS A 1 86 ? 13.391 -1.906 -9.781 1 94.88 86 LYS A C 1
ATOM 641 O O . LYS A 1 86 ? 14 -0.854 -9.984 1 94.88 86 LYS A O 1
ATOM 646 N N . SER A 1 87 ? 12.516 -2.404 -10.633 1 95.25 87 SER A N 1
ATOM 647 C CA . SER A 1 87 ? 12.234 -1.71 -11.891 1 95.25 87 SER A CA 1
ATOM 648 C C . SER A 1 87 ? 10.875 -2.109 -12.453 1 95.25 87 SER A C 1
ATOM 650 O O . SER A 1 87 ? 10.297 -3.111 -12.031 1 95.25 87 SER A O 1
ATOM 652 N N . GLY A 1 88 ? 10.43 -1.262 -13.367 1 96.38 88 GLY A N 1
ATOM 653 C CA . GLY A 1 88 ? 9.227 -1.604 -14.109 1 96.38 88 GLY A CA 1
ATOM 654 C C . GLY A 1 88 ? 9.344 -2.91 -14.867 1 96.38 88 GLY A C 1
ATOM 655 O O . GLY A 1 88 ? 8.375 -3.664 -14.969 1 96.38 88 GLY A O 1
ATOM 656 N N . GLU A 1 89 ? 10.555 -3.203 -15.398 1 96.38 89 GLU A N 1
ATOM 657 C CA . GLU A 1 89 ? 10.781 -4.445 -16.125 1 96.38 89 GLU A CA 1
ATOM 658 C C . GLU A 1 89 ? 10.586 -5.66 -15.219 1 96.38 89 GLU A C 1
ATOM 660 O O . GLU A 1 89 ? 9.992 -6.656 -15.633 1 96.38 89 GLU A O 1
ATOM 665 N N . ALA A 1 90 ? 11.125 -5.574 -14.047 1 97 90 ALA A N 1
ATOM 666 C CA . ALA A 1 90 ? 10.953 -6.668 -13.094 1 97 90 ALA A CA 1
ATOM 667 C C . ALA A 1 90 ? 9.477 -6.891 -12.773 1 97 90 ALA A C 1
ATOM 669 O O . ALA A 1 90 ? 9.008 -8.031 -12.75 1 97 90 ALA A O 1
ATOM 670 N N . ARG A 1 91 ? 8.727 -5.793 -12.539 1 98.06 91 ARG A N 1
ATOM 671 C CA . ARG A 1 91 ? 7.293 -5.879 -12.289 1 98.06 91 ARG A CA 1
ATOM 672 C C . ARG A 1 91 ? 6.57 -6.504 -13.477 1 98.06 91 ARG A C 1
ATOM 674 O O . ARG A 1 91 ? 5.691 -7.352 -13.297 1 98.06 91 ARG A O 1
ATOM 681 N N . ASP A 1 92 ? 6.965 -6.086 -14.664 1 97.62 92 ASP A N 1
ATOM 682 C CA . ASP A 1 92 ? 6.316 -6.605 -15.859 1 97.62 92 ASP A CA 1
ATOM 683 C C . ASP A 1 92 ? 6.562 -8.109 -16.016 1 97.62 92 ASP A C 1
ATOM 685 O O . ASP A 1 92 ? 5.664 -8.852 -16.391 1 97.62 92 ASP A O 1
ATOM 689 N N . TYR A 1 93 ? 7.766 -8.57 -15.758 1 98 93 TYR A N 1
ATOM 690 C CA . TYR A 1 93 ? 8.062 -10 -15.773 1 98 93 TYR A CA 1
ATOM 691 C C . TYR A 1 93 ? 7.203 -10.75 -14.766 1 98 93 TYR A C 1
ATOM 693 O O . TYR A 1 93 ? 6.605 -11.781 -15.094 1 98 93 TYR A O 1
ATOM 701 N N . TYR A 1 94 ? 7.129 -10.258 -13.57 1 98.31 94 TYR A N 1
ATOM 702 C CA . TYR A 1 94 ? 6.316 -10.82 -12.5 1 98.31 94 TYR A CA 1
ATOM 703 C C . TYR A 1 94 ? 4.871 -11.008 -12.953 1 98.31 94 TYR A C 1
ATOM 705 O O . TYR A 1 94 ? 4.305 -12.094 -12.805 1 98.31 94 TYR A O 1
ATOM 713 N N . GLU A 1 95 ? 4.344 -9.977 -13.555 1 97.5 95 GLU A N 1
ATOM 714 C CA . GLU A 1 95 ? 2.928 -9.953 -13.906 1 97.5 95 GLU A CA 1
ATOM 715 C C . GLU A 1 95 ? 2.646 -10.875 -15.094 1 97.5 95 GLU A C 1
ATOM 717 O O . GLU A 1 95 ? 1.649 -11.602 -15.102 1 97.5 95 GLU A O 1
ATOM 722 N N . ALA A 1 96 ? 3.553 -10.922 -16.062 1 96.5 96 ALA A N 1
ATOM 723 C CA . ALA A 1 96 ? 3.211 -11.516 -17.344 1 96.5 96 ALA A CA 1
ATOM 724 C C . ALA A 1 96 ? 3.85 -12.898 -17.5 1 96.5 96 ALA A C 1
ATOM 726 O O . ALA A 1 96 ? 3.336 -13.75 -18.219 1 96.5 96 ALA A O 1
ATOM 727 N N . GLU A 1 97 ? 4.992 -13.141 -16.781 1 97.44 97 GLU A N 1
ATOM 728 C CA . GLU A 1 97 ? 5.781 -14.281 -17.234 1 97.44 97 GLU A CA 1
ATOM 729 C C . GLU A 1 97 ? 6.133 -15.203 -16.062 1 97.44 97 GLU A C 1
ATOM 731 O O . GLU A 1 97 ? 6.309 -16.406 -16.25 1 97.44 97 GLU A O 1
ATOM 736 N N . ASP A 1 98 ? 6.363 -14.734 -14.875 1 98.44 98 ASP A N 1
ATOM 737 C CA . ASP A 1 98 ? 6.895 -15.539 -13.773 1 98.44 98 ASP A CA 1
ATOM 738 C C . ASP A 1 98 ? 6.004 -16.75 -13.508 1 98.44 98 ASP A C 1
ATOM 740 O O . ASP A 1 98 ? 4.828 -16.609 -13.172 1 98.44 98 ASP A O 1
ATOM 744 N N . PRO A 1 99 ? 6.539 -17.906 -13.609 1 98.25 99 PRO A N 1
ATOM 745 C CA . PRO A 1 99 ? 5.711 -19.109 -13.484 1 98.25 99 PRO A CA 1
ATOM 746 C C . PRO A 1 99 ? 5.102 -19.281 -12.094 1 98.25 99 PRO A C 1
ATOM 748 O O . PRO A 1 99 ? 3.965 -19.734 -11.961 1 98.25 99 PRO A O 1
ATOM 751 N N . ALA A 1 100 ? 5.848 -18.969 -11.102 1 98.25 100 ALA A N 1
ATOM 752 C CA . ALA A 1 100 ? 5.324 -19.078 -9.742 1 98.25 100 ALA A CA 1
ATOM 753 C C . ALA A 1 100 ? 4.133 -18.156 -9.531 1 98.25 100 ALA A C 1
ATOM 755 O O . ALA A 1 100 ? 3.131 -18.547 -8.93 1 98.25 100 ALA A O 1
ATOM 756 N N . HIS A 1 101 ? 4.246 -16.922 -9.984 1 98.38 101 HIS A N 1
ATOM 757 C CA . HIS A 1 101 ? 3.139 -15.984 -9.859 1 98.38 101 HIS A CA 1
ATOM 758 C C . HIS A 1 101 ? 1.937 -16.438 -10.68 1 98.38 101 HIS A C 1
ATOM 760 O O . HIS A 1 101 ? 0.794 -16.328 -10.227 1 98.38 101 HIS A O 1
ATOM 766 N N . GLN A 1 102 ? 2.205 -16.938 -11.891 1 98 102 GLN A N 1
ATOM 767 C CA . GLN A 1 102 ? 1.105 -17.422 -12.711 1 98 102 GLN A CA 1
ATOM 768 C C . GLN A 1 102 ? 0.373 -18.578 -12.023 1 98 102 GLN A C 1
ATOM 770 O O . GLN A 1 102 ? -0.859 -18.625 -12.023 1 98 102 GLN A O 1
ATOM 775 N N . ALA A 1 103 ? 1.096 -19.469 -11.453 1 97.88 103 ALA A N 1
ATOM 776 C CA . ALA A 1 103 ? 0.491 -20.578 -10.727 1 97.88 103 ALA A CA 1
ATOM 777 C C . ALA A 1 103 ? -0.34 -20.078 -9.547 1 97.88 103 ALA A C 1
ATOM 779 O O . ALA A 1 103 ? -1.436 -20.594 -9.297 1 97.88 103 ALA A O 1
ATOM 780 N N . PHE A 1 104 ? 0.168 -19.125 -8.875 1 97.94 104 PHE A N 1
ATOM 781 C CA . PHE A 1 104 ? -0.549 -18.578 -7.734 1 97.94 104 PHE A CA 1
ATOM 782 C C . PHE A 1 104 ? -1.846 -17.906 -8.18 1 97.94 104 PHE A C 1
ATOM 784 O O . PHE A 1 104 ? -2.887 -18.078 -7.539 1 97.94 104 PHE A O 1
ATOM 791 N N . LYS A 1 105 ? -1.771 -17.109 -9.242 1 97.19 105 LYS A N 1
ATOM 792 C CA . LYS A 1 105 ? -2.963 -16.453 -9.773 1 97.19 105 LYS A CA 1
ATOM 793 C C . LYS A 1 105 ? -4.066 -17.469 -10.055 1 97.19 105 LYS A C 1
ATOM 795 O O . LYS A 1 105 ? -5.234 -17.234 -9.734 1 97.19 105 LYS A O 1
ATOM 800 N N . ALA A 1 106 ? -3.711 -18.562 -10.609 1 95.81 106 ALA A N 1
ATOM 801 C CA . ALA A 1 106 ? -4.672 -19.609 -10.953 1 95.81 106 ALA A CA 1
ATOM 802 C C . ALA A 1 106 ? -5.367 -20.141 -9.711 1 95.81 106 ALA A C 1
ATOM 804 O O . ALA A 1 106 ? -6.535 -20.547 -9.766 1 95.81 106 ALA A O 1
ATOM 805 N N . VAL A 1 107 ? -4.719 -20.172 -8.617 1 93.88 107 VAL A N 1
ATOM 806 C CA . VAL A 1 107 ? -5.242 -20.688 -7.359 1 93.88 107 VAL A CA 1
ATOM 807 C C . VAL A 1 107 ? -6.133 -19.641 -6.691 1 93.88 107 VAL A C 1
ATOM 809 O O . VAL A 1 107 ? -7.223 -19.969 -6.207 1 93.88 107 VAL A O 1
ATOM 812 N N . ILE A 1 108 ? -5.723 -18.375 -6.699 1 95.94 108 ILE A N 1
ATOM 813 C CA . ILE A 1 108 ? -6.367 -17.391 -5.844 1 95.94 108 ILE A CA 1
ATOM 814 C C . ILE A 1 108 ? -7.57 -16.781 -6.562 1 95.94 108 ILE A C 1
ATOM 816 O O . ILE A 1 108 ? -8.57 -16.438 -5.934 1 95.94 108 ILE A O 1
ATOM 820 N N . LEU A 1 109 ? -7.539 -16.625 -7.785 1 95.25 109 LEU A N 1
ATOM 821 C CA . LEU A 1 109 ? -8.508 -15.82 -8.531 1 95.25 109 LEU A CA 1
ATOM 822 C C . LEU A 1 109 ? -9.914 -16.375 -8.367 1 95.25 109 LEU A C 1
ATOM 824 O O . LEU A 1 109 ? -10.867 -15.625 -8.164 1 95.25 109 LEU A O 1
ATOM 828 N N . PRO A 1 110 ? -10.109 -17.75 -8.367 1 95.56 110 PRO A N 1
ATOM 829 C CA . PRO A 1 110 ? -11.461 -18.266 -8.164 1 95.56 110 PRO A CA 1
ATOM 830 C C . PRO A 1 110 ? -11.977 -18.031 -6.742 1 95.56 110 PRO A C 1
ATOM 832 O O . PRO A 1 110 ? -13.164 -18.234 -6.473 1 95.56 110 PRO A O 1
ATOM 835 N N . ASN A 1 111 ? -11.164 -17.641 -5.879 1 97.25 111 ASN A N 1
ATOM 836 C CA . ASN A 1 111 ? -11.516 -17.562 -4.465 1 97.25 111 ASN A CA 1
ATOM 837 C C . ASN A 1 111 ? -11.664 -16.125 -4 1 97.25 111 ASN A C 1
ATOM 839 O O . ASN A 1 111 ? -11.844 -15.867 -2.811 1 97.25 111 ASN A O 1
ATOM 843 N N . ILE A 1 112 ? -11.586 -15.195 -4.898 1 97.44 112 ILE A N 1
ATOM 844 C CA . ILE A 1 112 ? -11.727 -13.805 -4.48 1 97.44 112 ILE A CA 1
ATOM 845 C C . ILE A 1 112 ? -12.984 -13.203 -5.109 1 97.44 112 ILE A C 1
ATOM 847 O O . ILE A 1 112 ? -13.375 -13.578 -6.219 1 97.44 112 ILE A O 1
ATOM 851 N N . SER A 1 113 ? -13.609 -12.32 -4.383 1 98.25 113 SER A N 1
ATOM 852 C CA . SER A 1 113 ? -14.805 -11.617 -4.863 1 98.25 113 SER A CA 1
ATOM 853 C C . SER A 1 113 ? -14.469 -10.203 -5.316 1 98.25 113 SER A C 1
ATOM 855 O O . SER A 1 113 ? -15.25 -9.57 -6.027 1 98.25 113 SER A O 1
ATOM 857 N N . ASP A 1 114 ? -13.391 -9.641 -4.867 1 98.19 114 ASP A N 1
ATOM 858 C CA . ASP A 1 114 ? -12.953 -8.297 -5.25 1 98.19 114 ASP A CA 1
ATOM 859 C C . ASP A 1 114 ? -11.438 -8.156 -5.109 1 98.19 114 ASP A C 1
ATOM 861 O O . ASP A 1 114 ? -10.828 -8.789 -4.246 1 98.19 114 ASP A O 1
ATOM 865 N N . ILE A 1 115 ? -10.828 -7.336 -5.988 1 98.31 115 ILE A N 1
ATOM 866 C CA . ILE A 1 115 ? -9.391 -7.109 -5.969 1 98.31 115 ILE A CA 1
ATOM 867 C C . ILE A 1 115 ? -9.07 -5.727 -6.531 1 98.31 115 ILE A C 1
ATOM 869 O O . ILE A 1 115 ? -9.742 -5.254 -7.453 1 98.31 115 ILE A O 1
ATOM 873 N N . SER A 1 116 ? -8.18 -5.066 -5.953 1 98.38 116 SER A N 1
ATOM 874 C CA . SER A 1 116 ? -7.586 -3.848 -6.496 1 98.38 116 SER A CA 1
ATOM 875 C C . SER A 1 116 ? -6.07 -3.977 -6.617 1 98.38 116 SER A C 1
ATOM 877 O O . SER A 1 116 ? -5.418 -4.531 -5.734 1 98.38 116 SER A O 1
ATOM 879 N N . VAL A 1 117 ? -5.531 -3.535 -7.719 1 98.5 117 VAL A N 1
ATOM 880 C CA . VAL A 1 117 ? -4.094 -3.502 -7.961 1 98.5 117 VAL A CA 1
ATOM 881 C C . VAL A 1 117 ? -3.666 -2.086 -8.336 1 98.5 117 VAL A C 1
ATOM 883 O O . VAL A 1 117 ? -4.273 -1.457 -9.211 1 98.5 117 VAL A O 1
ATOM 886 N N . PHE A 1 118 ? -2.699 -1.587 -7.711 1 98.56 118 PHE A N 1
ATOM 887 C CA . PHE A 1 118 ? -2.145 -0.255 -7.914 1 98.56 118 PHE A CA 1
ATOM 888 C C . PHE A 1 118 ? -0.621 -0.298 -7.91 1 98.56 118 PHE A C 1
ATOM 890 O O . PHE A 1 118 ? -0.014 -0.98 -7.082 1 98.56 118 PHE A O 1
ATOM 897 N N . ASP A 1 119 ? 0.009 0.389 -8.859 1 98.5 119 ASP A N 1
ATOM 898 C CA . ASP A 1 119 ? 1.463 0.524 -8.883 1 98.5 119 ASP A CA 1
ATOM 899 C C . ASP A 1 119 ? 1.877 1.993 -8.93 1 98.5 119 ASP A C 1
ATOM 901 O O . ASP A 1 119 ? 1.266 2.793 -9.641 1 98.5 119 ASP A O 1
ATOM 905 N N . PHE A 1 120 ? 2.908 2.26 -8.188 1 97.69 120 PHE A N 1
ATOM 906 C CA . PHE A 1 120 ? 3.533 3.561 -8.406 1 97.69 120 PHE A CA 1
ATOM 907 C C . PHE A 1 120 ? 5.051 3.445 -8.352 1 97.69 120 PHE A C 1
ATOM 909 O O . PHE A 1 120 ? 5.59 2.463 -7.832 1 97.69 120 PHE A O 1
ATOM 916 N N . GLU A 1 121 ? 5.668 4.449 -8.953 1 96.31 121 GLU A N 1
ATOM 917 C CA . GLU A 1 121 ? 7.125 4.547 -8.953 1 96.31 121 GLU A CA 1
ATOM 918 C C . GLU A 1 121 ? 7.605 5.547 -7.902 1 96.31 121 GLU A C 1
ATOM 920 O O . GLU A 1 121 ? 7.164 6.695 -7.883 1 96.31 121 GLU A O 1
ATOM 925 N N . THR A 1 122 ? 8.484 5.035 -7.055 1 93.19 122 THR A N 1
ATOM 926 C CA . THR A 1 122 ? 9.07 5.926 -6.059 1 93.19 122 THR A CA 1
ATOM 927 C C . THR A 1 122 ? 9.766 7.105 -6.73 1 93.19 122 THR A C 1
ATOM 929 O O . THR A 1 122 ? 10.445 6.941 -7.746 1 93.19 122 THR A O 1
ATOM 932 N N . GLY A 1 123 ? 9.57 8.305 -6.156 1 84.62 123 GLY A N 1
ATOM 933 C CA . GLY A 1 123 ? 10.203 9.508 -6.672 1 84.62 123 GLY A CA 1
ATOM 934 C C . GLY A 1 123 ? 9.414 10.172 -7.777 1 84.62 123 GLY A C 1
ATOM 935 O O . GLY A 1 123 ? 9.852 11.18 -8.344 1 84.62 123 GLY A O 1
ATOM 936 N N . ALA A 1 124 ? 8.305 9.688 -8.031 1 83.69 124 ALA A N 1
ATOM 937 C CA . ALA A 1 124 ? 7.504 10.18 -9.148 1 83.69 124 ALA A CA 1
ATOM 938 C C . ALA A 1 124 ? 7.055 11.617 -8.914 1 83.69 124 ALA A C 1
ATOM 940 O O . ALA A 1 124 ? 6.816 12.367 -9.859 1 83.69 124 ALA A O 1
ATOM 941 N N . PHE A 1 125 ? 6.949 11.984 -7.656 1 78.31 125 PHE A N 1
ATOM 942 C CA . PHE A 1 125 ? 6.5 13.344 -7.359 1 78.31 125 PHE A CA 1
ATOM 943 C C . PHE A 1 125 ? 7.691 14.281 -7.211 1 78.31 125 PHE A C 1
ATOM 945 O O . PHE A 1 125 ? 7.516 15.469 -6.914 1 78.31 125 PHE A O 1
ATOM 952 N N . ALA A 1 126 ? 8.82 13.688 -7.16 1 63.94 126 ALA A N 1
ATOM 953 C CA . ALA A 1 126 ? 10 14.531 -6.984 1 63.94 126 ALA A CA 1
ATOM 954 C C . ALA A 1 126 ? 10.023 15.664 -8.008 1 63.94 126 ALA A C 1
ATOM 956 O O . ALA A 1 126 ? 9.836 15.43 -9.203 1 63.94 126 ALA A O 1
ATOM 957 N N . ARG A 1 127 ? 9.492 16.781 -7.414 1 56.81 127 ARG A N 1
ATOM 958 C CA . ARG A 1 127 ? 9.492 18 -8.234 1 56.81 127 ARG A CA 1
ATOM 959 C C . ARG A 1 127 ? 10.891 18.312 -8.742 1 56.81 127 ARG A C 1
ATOM 961 O O . ARG A 1 127 ? 11.875 18.172 -8.016 1 56.81 127 ARG A O 1
ATOM 968 N N . ARG A 1 128 ? 10.984 18.141 -10.133 1 48.59 128 ARG A N 1
ATOM 969 C CA . ARG A 1 128 ? 12.227 18.656 -10.703 1 48.59 128 ARG A CA 1
ATOM 970 C C . ARG A 1 128 ? 12.539 20.062 -10.164 1 48.59 128 ARG A C 1
ATOM 972 O O . ARG A 1 128 ? 11.734 20.969 -10.305 1 48.59 128 ARG A O 1
ATOM 979 N N . THR A 1 129 ? 13.023 20.125 -8.945 1 39.25 129 THR A N 1
ATOM 980 C CA . THR A 1 129 ? 13.586 21.453 -8.688 1 39.25 129 THR A CA 1
ATOM 981 C C . THR A 1 129 ? 14.188 22.047 -9.961 1 39.25 129 THR A C 1
ATOM 983 O O . THR A 1 129 ? 15.047 21.422 -10.586 1 39.25 129 THR A O 1
ATOM 986 N N . LEU A 1 130 ? 13.414 22.797 -10.664 1 37.09 130 LEU A N 1
ATOM 987 C CA . LEU A 1 130 ? 13.961 23.625 -11.734 1 37.09 130 LEU A CA 1
ATOM 988 C C . LEU A 1 130 ? 15.352 24.141 -11.367 1 37.09 130 LEU A C 1
ATOM 990 O O . LEU A 1 130 ? 15.57 24.609 -10.25 1 37.09 130 LEU A O 1
ATOM 994 N N . GLY A 1 131 ? 16.453 23.703 -11.984 1 27.42 131 GLY A N 1
ATOM 995 C CA . GLY A 1 131 ? 17.547 24.625 -12.219 1 27.42 131 GLY A CA 1
ATOM 996 C C . GLY A 1 131 ? 17.094 26 -12.648 1 27.42 131 GLY A C 1
ATOM 997 O O . GLY A 1 131 ? 16.016 26.156 -13.219 1 27.42 131 GLY A O 1
ATOM 998 N N . MET B 1 1 ? 19.172 -25.469 26.625 1 25.39 1 MET B N 1
ATOM 999 C CA . MET B 1 1 ? 18.891 -24.062 26.391 1 25.39 1 MET B CA 1
ATOM 1000 C C . MET B 1 1 ? 18.5 -23.812 24.938 1 25.39 1 MET B C 1
ATOM 1002 O O . MET B 1 1 ? 19.359 -23.844 24.062 1 25.39 1 MET B O 1
ATOM 1006 N N . SER B 1 2 ? 17.391 -24.375 24.438 1 26.14 2 SER B N 1
ATOM 1007 C CA . SER B 1 2 ? 16.922 -24.688 23.078 1 26.14 2 SER B CA 1
ATOM 1008 C C . SER B 1 2 ? 16.703 -23.422 22.266 1 26.14 2 SER B C 1
ATOM 1010 O O . SER B 1 2 ? 15.953 -22.531 22.672 1 26.14 2 SER B O 1
ATOM 1012 N N . SER B 1 3 ? 17.797 -22.891 21.594 1 28.12 3 SER B N 1
ATOM 1013 C CA . SER B 1 3 ? 17.906 -21.625 20.875 1 28.12 3 SER B CA 1
ATOM 1014 C C . SER B 1 3 ? 16.766 -21.453 19.891 1 28.12 3 SER B C 1
ATOM 1016 O O . SER B 1 3 ? 16.625 -22.234 18.953 1 28.12 3 SER B O 1
ATOM 1018 N N . SER B 1 4 ? 15.469 -21.172 20.281 1 27.73 4 SER B N 1
ATOM 1019 C CA . SER B 1 4 ? 14.281 -20.891 19.484 1 27.73 4 SER B CA 1
ATOM 1020 C C . SER B 1 4 ? 14.594 -19.969 18.328 1 27.73 4 SER B C 1
ATOM 1022 O O . SER B 1 4 ? 14.844 -18.781 18.516 1 27.73 4 SER B O 1
ATOM 1024 N N . ALA B 1 5 ? 15.344 -20.422 17.391 1 28.2 5 ALA B N 1
ATOM 1025 C CA . ALA B 1 5 ? 15.727 -19.688 16.188 1 28.2 5 ALA B CA 1
ATOM 1026 C C . ALA B 1 5 ? 14.539 -18.938 15.586 1 28.2 5 ALA B C 1
ATOM 1028 O O . ALA B 1 5 ? 13.484 -19.531 15.344 1 28.2 5 ALA B O 1
ATOM 1029 N N . ALA B 1 6 ? 14.344 -17.688 15.961 1 33.34 6 ALA B N 1
ATOM 1030 C CA . ALA B 1 6 ? 13.367 -16.781 15.375 1 33.34 6 ALA B CA 1
ATOM 1031 C C . ALA B 1 6 ? 13.273 -16.969 13.867 1 33.34 6 ALA B C 1
ATOM 1033 O O . ALA B 1 6 ? 14.297 -16.969 13.172 1 33.34 6 ALA B O 1
ATOM 1034 N N . VAL B 1 7 ? 12.453 -17.781 13.406 1 33.94 7 VAL B N 1
ATOM 1035 C CA . VAL B 1 7 ? 12.195 -17.953 11.977 1 33.94 7 VAL B CA 1
ATOM 1036 C C . VAL B 1 7 ? 12.273 -16.594 11.281 1 33.94 7 VAL B C 1
ATOM 1038 O O . VAL B 1 7 ? 11.594 -15.648 11.688 1 33.94 7 VAL B O 1
ATOM 1041 N N . SER B 1 8 ? 13.367 -16.047 10.906 1 36.25 8 SER B N 1
ATOM 1042 C CA . SER B 1 8 ? 13.609 -14.844 10.117 1 36.25 8 SER B CA 1
ATOM 1043 C C . SER B 1 8 ? 12.5 -14.625 9.086 1 36.25 8 SER B C 1
ATOM 1045 O O . SER B 1 8 ? 12.258 -15.484 8.242 1 36.25 8 SER B O 1
ATOM 1047 N N . THR B 1 9 ? 11.25 -14.227 9.414 1 44.81 9 THR B N 1
ATOM 1048 C CA . THR B 1 9 ? 10.219 -13.914 8.43 1 44.81 9 THR B CA 1
ATOM 1049 C C . THR B 1 9 ? 10.789 -13.047 7.305 1 44.81 9 THR B C 1
ATOM 1051 O O . THR B 1 9 ? 11.07 -11.867 7.508 1 44.81 9 THR B O 1
ATOM 1054 N N . SER B 1 10 ? 11.75 -13.492 6.719 1 47.97 10 SER B N 1
ATOM 1055 C CA . SER B 1 10 ? 12.648 -12.992 5.684 1 47.97 10 SER B CA 1
ATOM 1056 C C . SER B 1 10 ? 11.961 -11.969 4.793 1 47.97 10 SER B C 1
ATOM 1058 O O . SER B 1 10 ? 12.594 -11.031 4.309 1 47.97 10 SER B O 1
ATOM 1060 N N . GLY B 1 11 ? 10.672 -12.086 4.566 1 55.28 11 GLY B N 1
ATOM 1061 C CA . GLY B 1 11 ? 10.094 -11.328 3.467 1 55.28 11 GLY B CA 1
ATOM 1062 C C . GLY B 1 11 ? 9.688 -9.922 3.863 1 55.28 11 GLY B C 1
ATOM 1063 O O . GLY B 1 11 ? 9.664 -9.016 3.025 1 55.28 11 GLY B O 1
ATOM 1064 N N . SER B 1 12 ? 9.531 -9.766 5.266 1 61.44 12 SER B N 1
ATOM 1065 C CA . SER B 1 12 ? 9.023 -8.453 5.648 1 61.44 12 SER B CA 1
ATOM 1066 C C . SER B 1 12 ? 10.148 -7.434 5.758 1 61.44 12 SER B C 1
ATOM 1068 O O . SER B 1 12 ? 11.227 -7.742 6.27 1 61.44 12 SER B O 1
ATOM 1070 N N . GLN B 1 13 ? 9.984 -6.41 5.086 1 73.06 13 GLN B N 1
ATOM 1071 C CA . GLN B 1 13 ? 10.945 -5.316 5.098 1 73.06 13 GLN B CA 1
ATOM 1072 C C . GLN B 1 13 ? 10.953 -4.598 6.445 1 73.06 13 GLN B C 1
ATOM 1074 O O . GLN B 1 13 ? 11.914 -3.9 6.777 1 73.06 13 GLN B O 1
ATOM 1079 N N . HIS B 1 14 ? 9.891 -4.957 7.309 1 84.44 14 HIS B N 1
ATOM 1080 C CA . HIS B 1 14 ? 9.742 -4.188 8.539 1 84.44 14 HIS B CA 1
ATOM 1081 C C . HIS B 1 14 ? 9.672 -5.105 9.758 1 84.44 14 HIS B C 1
ATOM 1083 O O . HIS B 1 14 ? 9.227 -6.25 9.648 1 84.44 14 HIS B O 1
ATOM 1089 N N . PRO B 1 15 ? 10.195 -4.664 10.875 1 85.56 15 PRO B N 1
ATOM 1090 C CA . PRO B 1 15 ? 10.07 -5.469 12.086 1 85.56 15 PRO B CA 1
ATOM 1091 C C . PRO B 1 15 ? 8.617 -5.723 12.484 1 85.56 15 PRO B C 1
ATOM 1093 O O . PRO B 1 15 ? 7.73 -4.957 12.109 1 85.56 15 PRO B O 1
ATOM 1096 N N . PRO B 1 16 ? 8.492 -6.82 13.164 1 86.06 16 PRO B N 1
ATOM 1097 C CA . PRO B 1 16 ? 7.133 -7.07 13.656 1 86.06 16 PRO B CA 1
ATOM 1098 C C . PRO B 1 16 ? 6.57 -5.898 14.461 1 86.06 16 PRO B C 1
ATOM 1100 O O . PRO B 1 16 ? 7.309 -5.242 15.203 1 86.06 16 PRO B O 1
ATOM 1103 N N . GLY B 1 17 ? 5.297 -5.586 14.234 1 90.25 17 GLY B N 1
ATOM 1104 C CA . GLY B 1 17 ? 4.645 -4.5 14.945 1 90.25 17 GLY B CA 1
ATOM 1105 C C . GLY B 1 17 ? 4.512 -3.234 14.117 1 90.25 17 GLY B C 1
ATOM 1106 O O . GLY B 1 17 ? 3.754 -2.33 14.477 1 90.25 17 GLY B O 1
ATOM 1107 N N . THR B 1 18 ? 5.305 -3.146 13.047 1 95.81 18 THR B N 1
ATOM 1108 C CA . THR B 1 18 ? 5.211 -2.006 12.141 1 95.81 18 THR B CA 1
ATOM 1109 C C . THR B 1 18 ? 3.838 -1.949 11.477 1 95.81 18 THR B C 1
ATOM 1111 O O . THR B 1 18 ? 3.299 -2.979 11.062 1 95.81 18 THR B O 1
ATOM 1114 N N . ILE B 1 19 ? 3.256 -0.781 11.5 1 97.94 19 ILE B N 1
ATOM 1115 C CA . ILE B 1 19 ? 2.004 -0.579 10.781 1 97.94 19 ILE B CA 1
ATOM 1116 C C . ILE B 1 19 ? 2.289 0.019 9.406 1 97.94 19 ILE B C 1
ATOM 1118 O O . ILE B 1 19 ? 2.971 1.041 9.297 1 97.94 19 ILE B O 1
ATOM 1122 N N . VAL B 1 20 ? 1.816 -0.672 8.406 1 97.88 20 VAL B N 1
ATOM 1123 C CA . VAL B 1 20 ? 1.829 -0.138 7.051 1 97.88 20 VAL B CA 1
ATOM 1124 C C . VAL B 1 20 ? 0.478 0.497 6.73 1 97.88 20 VAL B C 1
ATOM 1126 O O . VAL B 1 20 ? -0.561 -0.163 6.816 1 97.88 20 VAL B O 1
ATOM 1129 N N . HIS B 1 21 ? 0.493 1.794 6.484 1 98.56 21 HIS B N 1
ATOM 1130 C CA . HIS B 1 21 ? -0.674 2.633 6.23 1 98.56 21 HIS B CA 1
ATOM 1131 C C . HIS B 1 21 ? -0.794 2.98 4.75 1 98.56 21 HIS B C 1
ATOM 1133 O O . HIS B 1 21 ? 0.036 3.717 4.215 1 98.56 21 HIS B O 1
ATOM 1139 N N . LEU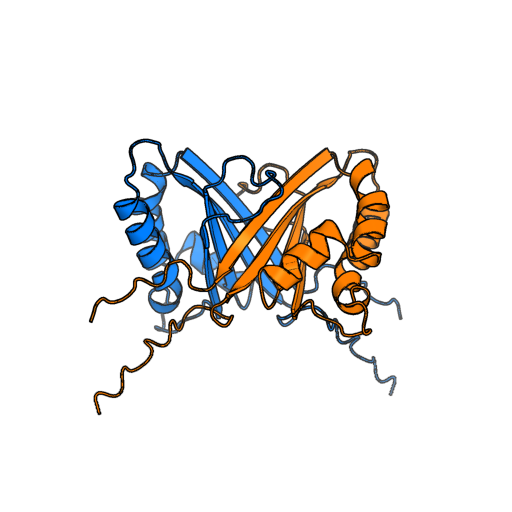 B 1 22 ? -1.826 2.412 4.07 1 98.62 22 LEU B N 1
ATOM 1140 C CA . LEU B 1 22 ? -2.043 2.576 2.637 1 98.62 22 LEU B CA 1
ATOM 1141 C C . LEU B 1 22 ? -3.205 3.525 2.367 1 98.62 22 LEU B C 1
ATOM 1143 O O . LEU B 1 22 ? -4.281 3.381 2.953 1 98.62 22 LEU B O 1
ATOM 1147 N N . ILE B 1 23 ? -2.959 4.488 1.521 1 98.56 23 ILE B N 1
ATOM 1148 C CA . ILE B 1 23 ? -3.986 5.43 1.082 1 98.56 23 ILE B CA 1
ATOM 1149 C C . ILE B 1 23 ? -4.055 5.441 -0.444 1 98.56 23 ILE B C 1
ATOM 1151 O O . ILE B 1 23 ? -3.025 5.52 -1.117 1 98.56 23 ILE B O 1
ATOM 1155 N N . THR B 1 24 ? -5.246 5.273 -1.011 1 98.5 24 THR B N 1
ATOM 1156 C CA . THR B 1 24 ? -5.5 5.586 -2.412 1 98.5 24 THR B CA 1
ATOM 1157 C C . THR B 1 24 ? -6.594 6.645 -2.539 1 98.5 24 THR B C 1
ATOM 1159 O O . THR B 1 24 ? -7.551 6.652 -1.764 1 98.5 24 THR B O 1
ATOM 1162 N N . LEU B 1 25 ? -6.387 7.555 -3.518 1 98.31 25 LEU B N 1
ATOM 1163 C CA . LEU B 1 25 ? -7.379 8.625 -3.615 1 98.31 25 LEU B CA 1
ATOM 1164 C C . LEU B 1 25 ? -7.605 9.023 -5.07 1 98.31 25 LEU B C 1
ATOM 1166 O O . LEU B 1 25 ? -6.773 8.734 -5.934 1 98.31 25 LEU B O 1
ATOM 1170 N N . LYS B 1 26 ? -8.742 9.523 -5.324 1 98.44 26 LYS B N 1
ATOM 1171 C CA . LYS B 1 26 ? -9.188 10.148 -6.566 1 98.44 26 LYS B CA 1
ATOM 1172 C C . LYS B 1 26 ? -9.594 11.594 -6.34 1 98.44 26 LYS B C 1
ATOM 1174 O O . LYS B 1 26 ? -10.359 11.891 -5.418 1 98.44 26 LYS B O 1
ATOM 1179 N N . TYR B 1 27 ? -9.031 12.477 -7.102 1 98.25 27 TYR B N 1
ATOM 1180 C CA . TYR B 1 27 ? -9.344 13.891 -6.953 1 98.25 27 TYR B CA 1
ATOM 1181 C C . TYR B 1 27 ? -10.688 14.219 -7.586 1 98.25 27 TYR B C 1
ATOM 1183 O O . TYR B 1 27 ? -11.141 13.531 -8.5 1 98.25 27 TYR B O 1
ATOM 1191 N N . ALA B 1 28 ? -11.242 15.297 -7.055 1 97.81 28 ALA B N 1
ATOM 1192 C CA . ALA B 1 28 ? -12.414 15.859 -7.719 1 97.81 28 ALA B CA 1
ATOM 1193 C C . ALA B 1 28 ? -12.055 16.391 -9.102 1 97.81 28 ALA B C 1
ATOM 1195 O O . ALA B 1 28 ? -10.93 16.844 -9.336 1 97.81 28 ALA B O 1
ATOM 1196 N N . PRO B 1 29 ? -13.039 16.375 -10.016 1 96.25 29 PRO B N 1
ATOM 1197 C CA . PRO B 1 29 ? -12.75 16.719 -11.414 1 96.25 29 PRO B CA 1
ATOM 1198 C C . PRO B 1 29 ? -12.242 18.156 -11.57 1 96.25 29 PRO B C 1
ATOM 1200 O O . PRO B 1 29 ? -11.539 18.453 -12.531 1 96.25 29 PRO B O 1
ATOM 1203 N N . HIS B 1 30 ? -12.5 19.016 -10.648 1 96.19 30 HIS B N 1
ATOM 1204 C CA . HIS B 1 30 ? -12.164 20.422 -10.805 1 96.19 30 HIS B CA 1
ATOM 1205 C C . HIS B 1 30 ? -10.719 20.688 -10.414 1 96.19 30 HIS B C 1
ATOM 1207 O O . HIS B 1 30 ? -10.188 21.766 -10.68 1 96.19 30 HIS B O 1
ATOM 1213 N N . VAL B 1 31 ? -10.078 19.75 -9.773 1 97.31 31 VAL B N 1
ATOM 1214 C CA . VAL B 1 31 ? -8.719 19.953 -9.281 1 97.31 31 VAL B CA 1
ATOM 1215 C C . VAL B 1 31 ? -7.727 19.844 -10.438 1 97.31 31 VAL B C 1
ATOM 1217 O O . VAL B 1 31 ? -7.734 18.859 -11.188 1 97.31 31 VAL B O 1
ATOM 1220 N N . SER B 1 32 ? -6.824 20.859 -10.586 1 96.75 32 SER B N 1
ATOM 1221 C CA . SER B 1 32 ? -5.848 20.875 -11.664 1 96.75 32 SER B CA 1
ATOM 1222 C C . SER B 1 32 ? -4.703 19.891 -11.383 1 96.75 32 SER B C 1
ATOM 1224 O O . SER B 1 32 ? -4.469 19.516 -10.234 1 96.75 32 SER B O 1
ATOM 1226 N N . GLU B 1 33 ? -4.016 19.516 -12.461 1 94.25 33 GLU B N 1
ATOM 1227 C CA . GLU B 1 33 ? -2.863 18.625 -12.312 1 94.25 33 GLU B CA 1
ATOM 1228 C C . GLU B 1 33 ? -1.786 19.266 -11.438 1 94.25 33 GLU B C 1
ATOM 1230 O O . GLU B 1 33 ? -1.159 18.594 -10.625 1 94.25 33 GLU B O 1
ATOM 1235 N N . GLU B 1 34 ? -1.564 20.531 -11.625 1 93.69 34 GLU B N 1
ATOM 1236 C CA . GLU B 1 34 ? -0.588 21.25 -10.805 1 93.69 34 GLU B CA 1
ATOM 1237 C C . GLU B 1 34 ? -0.964 21.203 -9.328 1 93.69 34 GLU B C 1
ATOM 1239 O O . GLU B 1 34 ? -0.113 20.953 -8.477 1 93.69 34 GLU B O 1
ATOM 1244 N N . ALA B 1 35 ? -2.23 21.438 -9.07 1 94.81 35 ALA B N 1
ATOM 1245 C CA . ALA B 1 35 ? -2.709 21.391 -7.688 1 94.81 35 ALA B CA 1
ATOM 1246 C C . ALA B 1 35 ? -2.557 20 -7.094 1 94.81 35 ALA B C 1
ATOM 1248 O O . ALA B 1 35 ? -2.213 19.859 -5.918 1 94.81 35 ALA B O 1
ATOM 1249 N N . LYS B 1 36 ? -2.838 18.984 -7.871 1 95.31 36 LYS B N 1
ATOM 1250 C CA . LYS B 1 36 ? -2.646 17.609 -7.418 1 95.31 36 LYS B CA 1
ATOM 1251 C C . LYS B 1 36 ? -1.193 17.359 -7.027 1 95.31 36 LYS B C 1
ATOM 1253 O O . LYS B 1 36 ? -0.921 16.781 -5.977 1 95.31 36 LYS B O 1
ATOM 1258 N N . GLN B 1 37 ? -0.282 17.812 -7.809 1 91.81 37 GLN B N 1
ATOM 1259 C CA . GLN B 1 37 ? 1.14 17.609 -7.551 1 91.81 37 GLN B CA 1
ATOM 1260 C C . GLN B 1 37 ? 1.59 18.359 -6.301 1 91.81 37 GLN B C 1
ATOM 1262 O O . GLN B 1 37 ? 2.359 17.828 -5.496 1 91.81 37 GLN B O 1
ATOM 1267 N N . ASP B 1 38 ? 1.118 19.594 -6.199 1 92.62 38 ASP B N 1
ATOM 1268 C CA . ASP B 1 38 ? 1.445 20.375 -5.008 1 92.62 38 ASP B CA 1
ATOM 1269 C C . ASP B 1 38 ? 0.936 19.688 -3.744 1 92.62 38 ASP B C 1
ATOM 1271 O O . ASP B 1 38 ? 1.645 19.625 -2.736 1 92.62 38 ASP B O 1
ATOM 1275 N N . THR B 1 39 ? -0.271 19.188 -3.85 1 93.75 39 THR B N 1
ATOM 1276 C CA . THR B 1 39 ? -0.863 18.516 -2.703 1 93.75 39 THR B CA 1
ATOM 1277 C C . THR B 1 39 ? -0.089 17.25 -2.369 1 93.75 39 THR B C 1
ATOM 1279 O O . THR B 1 39 ? 0.125 16.922 -1.196 1 93.75 39 THR B O 1
ATOM 1282 N N . ALA B 1 40 ? 0.326 16.578 -3.375 1 93.56 40 ALA B N 1
ATOM 1283 C CA . ALA B 1 40 ? 1.12 15.375 -3.164 1 93.56 40 ALA B CA 1
ATOM 1284 C C . ALA B 1 40 ? 2.441 15.695 -2.473 1 93.56 40 ALA B C 1
ATOM 1286 O O . ALA B 1 40 ? 2.863 14.984 -1.562 1 93.56 40 ALA B O 1
ATOM 1287 N N . ALA B 1 41 ? 3.061 16.766 -2.906 1 92 41 ALA B N 1
ATOM 1288 C CA . ALA B 1 41 ? 4.309 17.188 -2.281 1 92 41 ALA B CA 1
ATOM 1289 C C . ALA B 1 41 ? 4.094 17.547 -0.812 1 92 41 ALA B C 1
ATOM 1291 O O . ALA B 1 41 ? 4.891 17.156 0.049 1 92 41 ALA B O 1
ATOM 1292 N N . ASP B 1 42 ? 3.035 18.266 -0.584 1 93.81 42 ASP B N 1
ATOM 1293 C CA . ASP B 1 42 ? 2.701 18.625 0.789 1 93.81 42 ASP B CA 1
ATOM 1294 C C . ASP B 1 42 ? 2.441 17.391 1.639 1 93.81 42 ASP B C 1
ATOM 1296 O O . ASP B 1 42 ? 2.814 17.344 2.812 1 93.81 42 ASP B O 1
ATOM 1300 N N . PHE B 1 43 ? 1.754 16.406 1.066 1 96.12 43 PHE B N 1
ATOM 1301 C CA . PHE B 1 43 ? 1.466 15.172 1.776 1 96.12 43 PHE B CA 1
ATOM 1302 C C . PHE B 1 43 ? 2.754 14.445 2.141 1 96.12 43 PHE B C 1
ATOM 1304 O O . PHE B 1 43 ? 2.959 14.078 3.301 1 96.12 43 PHE B O 1
ATOM 1311 N N . LEU B 1 44 ? 3.643 14.312 1.224 1 94.25 44 LEU B N 1
ATOM 1312 C CA . LEU B 1 44 ? 4.902 13.617 1.451 1 94.25 44 LEU B CA 1
ATOM 1313 C C . LEU B 1 44 ? 5.746 14.336 2.492 1 94.25 44 LEU B C 1
ATOM 1315 O O . LEU B 1 44 ? 6.473 13.703 3.262 1 94.25 44 LEU B O 1
ATOM 1319 N N . ALA B 1 45 ? 5.633 15.625 2.57 1 94.38 45 ALA B N 1
ATOM 1320 C CA . ALA B 1 45 ? 6.398 16.453 3.508 1 94.38 45 ALA B CA 1
ATOM 1321 C C . ALA B 1 45 ? 5.961 16.188 4.945 1 94.38 45 ALA B C 1
ATOM 1323 O O . ALA B 1 45 ? 6.652 16.578 5.891 1 94.38 45 ALA B O 1
ATOM 1324 N N . LEU B 1 46 ? 4.797 15.539 5.109 1 96.25 46 LEU B N 1
ATOM 1325 C CA . LEU B 1 46 ? 4.332 15.219 6.453 1 96.25 46 LEU B CA 1
ATOM 1326 C C . LEU B 1 46 ? 5.328 14.312 7.176 1 96.25 46 LEU B C 1
ATOM 1328 O O . LEU B 1 46 ? 5.379 14.297 8.406 1 96.25 46 LEU B O 1
ATOM 1332 N N . LYS B 1 47 ? 6.086 13.531 6.426 1 95.69 47 LYS B N 1
ATOM 1333 C CA . LYS B 1 47 ? 7.125 12.711 7.039 1 95.69 47 LYS B CA 1
ATOM 1334 C C . LYS B 1 47 ? 7.977 13.531 8 1 95.69 47 LYS B C 1
ATOM 1336 O O . LYS B 1 47 ? 8.344 13.055 9.078 1 95.69 47 LYS B O 1
ATOM 1341 N N . ASP B 1 48 ? 8.242 14.758 7.629 1 94.88 48 ASP B N 1
ATOM 1342 C CA . ASP B 1 48 ? 9.102 15.625 8.422 1 94.88 48 ASP B CA 1
ATOM 1343 C C . ASP B 1 48 ? 8.281 16.578 9.289 1 94.88 48 ASP B C 1
ATOM 1345 O O . ASP B 1 48 ? 8.734 16.984 10.359 1 94.88 48 ASP B O 1
ATOM 1349 N N . LYS B 1 49 ? 7.121 16.922 8.844 1 96.81 49 LYS B N 1
ATOM 1350 C CA . LYS B 1 49 ? 6.312 17.906 9.539 1 96.81 49 LYS B CA 1
ATOM 1351 C C . LYS B 1 49 ? 5.582 17.297 10.727 1 96.81 49 LYS B C 1
ATOM 1353 O O . LYS B 1 49 ? 5.289 17.984 11.711 1 96.81 49 LYS B O 1
ATOM 1358 N N . CYS B 1 50 ? 5.207 16.031 10.578 1 97.94 50 CYS B N 1
ATOM 1359 C CA . CYS B 1 50 ? 4.551 15.344 11.695 1 97.94 50 CYS B CA 1
ATOM 1360 C C . CYS B 1 50 ? 5.543 15.039 12.805 1 97.94 50 CYS B C 1
ATOM 1362 O O . CYS B 1 50 ? 6.586 14.43 12.562 1 97.94 50 CYS B O 1
ATOM 1364 N N . ARG B 1 51 ? 5.172 15.445 13.977 1 97.69 51 ARG B N 1
ATOM 1365 C CA . ARG B 1 51 ? 6.02 15.273 15.148 1 97.69 51 ARG B CA 1
ATOM 1366 C C . ARG B 1 51 ? 5.191 14.93 16.375 1 97.69 51 ARG B C 1
ATOM 1368 O O . ARG B 1 51 ? 4.035 15.336 16.5 1 97.69 51 ARG B O 1
ATOM 1375 N N . LEU B 1 52 ? 5.848 14.203 17.266 1 96.69 52 LEU B N 1
ATOM 1376 C CA . LEU B 1 52 ? 5.277 14.023 18.594 1 96.69 52 LEU B CA 1
ATOM 1377 C C . LEU B 1 52 ? 5.348 15.312 19.406 1 96.69 52 LEU B C 1
ATOM 1379 O O . LEU B 1 52 ? 6.055 16.25 19.016 1 96.69 52 LEU B O 1
ATOM 1383 N N . PRO B 1 53 ? 4.605 15.352 20.453 1 95.38 53 PRO B N 1
ATOM 1384 C CA . PRO B 1 53 ? 4.625 16.562 21.281 1 95.38 53 PRO B CA 1
ATOM 1385 C C . PRO B 1 53 ? 6.035 16.953 21.719 1 95.38 53 PRO B C 1
ATOM 1387 O O . PRO B 1 53 ? 6.328 18.141 21.891 1 95.38 53 PRO B O 1
ATOM 1390 N N . ASP B 1 54 ? 6.949 16.078 21.797 1 96.44 54 ASP B N 1
ATOM 1391 C CA . ASP B 1 54 ? 8.312 16.359 22.234 1 96.44 54 ASP B CA 1
ATOM 1392 C C . ASP B 1 54 ? 9.188 16.797 21.062 1 96.44 54 ASP B C 1
ATOM 1394 O O . ASP B 1 54 ? 10.383 17.016 21.219 1 96.44 54 ASP B O 1
ATOM 1398 N N . GLY B 1 55 ? 8.641 16.812 19.922 1 96 55 GLY B N 1
ATOM 1399 C CA . GLY B 1 55 ? 9.336 17.328 18.75 1 96 55 GLY B CA 1
ATOM 1400 C C . GLY B 1 55 ? 9.938 16.234 17.891 1 96 55 GLY B C 1
ATOM 1401 O O . GLY B 1 55 ? 10.43 16.5 16.781 1 96 55 GLY B O 1
ATOM 1402 N N . THR B 1 56 ? 9.797 15.023 18.297 1 96 56 THR B N 1
ATOM 1403 C CA . THR B 1 56 ? 10.43 13.906 17.594 1 96 56 THR B CA 1
ATOM 1404 C C . THR B 1 56 ? 9.586 13.469 16.391 1 96 56 THR B C 1
ATOM 1406 O O . THR B 1 56 ? 8.359 13.367 16.5 1 96 56 THR B O 1
ATOM 1409 N N . THR B 1 57 ? 10.328 13.312 15.258 1 96.38 57 THR B N 1
ATOM 1410 C CA . THR B 1 57 ? 9.641 12.703 14.125 1 96.38 57 THR B CA 1
ATOM 1411 C C . THR B 1 57 ? 9.352 11.234 14.391 1 96.38 57 THR B C 1
ATOM 1413 O O . THR B 1 57 ? 10.078 10.578 15.141 1 96.38 57 THR B O 1
ATOM 1416 N N . TYR B 1 58 ? 8.273 10.672 13.789 1 96.69 58 TYR B N 1
ATOM 1417 C CA . TYR B 1 58 ? 7.914 9.305 14.172 1 96.69 58 TYR B CA 1
ATOM 1418 C C . TYR B 1 58 ? 7.398 8.523 12.969 1 96.69 58 TYR B C 1
ATOM 1420 O O . TYR B 1 58 ? 7.164 7.316 13.062 1 96.69 58 TYR B O 1
ATOM 1428 N N . ILE B 1 59 ? 7.102 9.141 11.859 1 97.25 59 ILE B N 1
ATOM 1429 C CA . ILE B 1 59 ? 6.797 8.422 10.625 1 97.25 59 ILE B CA 1
ATOM 1430 C C . ILE B 1 59 ? 8.078 7.812 10.055 1 97.25 59 ILE B C 1
ATOM 1432 O O . ILE B 1 59 ? 9.039 8.523 9.766 1 97.25 59 ILE B O 1
ATOM 1436 N N . GLN B 1 60 ? 8.102 6.547 9.859 1 95.38 60 GLN B N 1
ATOM 1437 C CA . GLN B 1 60 ? 9.32 5.852 9.469 1 95.38 60 GLN B CA 1
ATOM 1438 C C . GLN B 1 60 ? 9.586 6.004 7.977 1 95.38 60 GLN B C 1
ATOM 1440 O O . GLN B 1 60 ? 10.742 6.148 7.559 1 95.38 60 GLN B O 1
ATOM 1445 N N . SER B 1 61 ? 8.602 5.887 7.266 1 94.19 61 SER B N 1
ATOM 1446 C CA . SER B 1 61 ? 8.727 6.066 5.82 1 94.19 61 SER B CA 1
ATOM 1447 C C . SER B 1 61 ? 7.438 6.633 5.223 1 94.19 61 SER B C 1
ATOM 1449 O O . SER B 1 61 ? 6.359 6.469 5.793 1 94.19 61 SER B O 1
ATOM 1451 N N . PHE B 1 62 ? 7.59 7.352 4.176 1 95.31 62 PHE B N 1
ATOM 1452 C CA . PHE B 1 62 ? 6.492 7.969 3.441 1 95.31 62 PHE B CA 1
ATOM 1453 C C . PHE B 1 62 ? 6.801 8.023 1.949 1 95.31 62 PHE B C 1
ATOM 1455 O O . PHE B 1 62 ? 7.73 8.711 1.526 1 95.31 62 PHE B O 1
ATOM 1462 N N . ASP B 1 63 ? 6.008 7.262 1.183 1 94.56 63 ASP B N 1
ATOM 1463 C CA . ASP B 1 63 ? 6.184 7.176 -0.263 1 94.56 63 ASP B CA 1
ATOM 1464 C C . ASP B 1 63 ? 4.844 7.293 -0.988 1 94.56 63 ASP B C 1
ATOM 1466 O O . ASP B 1 63 ? 3.787 7.238 -0.36 1 94.56 63 ASP B O 1
ATOM 1470 N N . GLY B 1 64 ? 4.969 7.551 -2.318 1 96.06 64 GLY B N 1
ATOM 1471 C CA . GLY B 1 64 ? 3.744 7.629 -3.1 1 96.06 64 GLY B CA 1
ATOM 1472 C C . GLY B 1 64 ? 3.98 8.031 -4.543 1 96.06 64 GLY B C 1
ATOM 1473 O O . GLY B 1 64 ? 5.102 8.383 -4.918 1 96.06 64 GLY B O 1
ATOM 1474 N N . GLY B 1 65 ? 2.865 7.93 -5.27 1 95.94 65 GLY B N 1
ATOM 1475 C CA . GLY B 1 65 ? 2.922 8.305 -6.672 1 95.94 65 GLY B CA 1
ATOM 1476 C C . GLY B 1 65 ? 1.633 8.023 -7.422 1 95.94 65 GLY B C 1
ATOM 1477 O O . GLY B 1 65 ? 0.691 7.465 -6.855 1 95.94 65 GLY B O 1
ATOM 1478 N N . PRO B 1 66 ? 1.639 8.539 -8.664 1 96.75 66 PRO B N 1
ATOM 1479 C CA . PRO B 1 66 ? 0.503 8.219 -9.531 1 96.75 66 PRO B CA 1
ATOM 1480 C C . PRO B 1 66 ? 0.496 6.754 -9.969 1 96.75 66 PRO B C 1
ATOM 1482 O O . PRO B 1 66 ? 1.55 6.117 -10.016 1 96.75 66 PRO B O 1
ATOM 1485 N N . ASN B 1 67 ? -0.73 6.246 -10.25 1 97.69 67 ASN B N 1
ATOM 1486 C CA . ASN B 1 67 ? -0.839 4.879 -10.75 1 97.69 67 ASN B CA 1
ATOM 1487 C C . ASN B 1 67 ? -0.122 4.711 -12.086 1 97.69 67 ASN B C 1
ATOM 1489 O O . ASN B 1 67 ? -0.263 5.551 -12.977 1 97.69 67 ASN B O 1
ATOM 1493 N N . ASN B 1 68 ? 0.623 3.656 -12.203 1 97 68 ASN B N 1
ATOM 1494 C CA . ASN B 1 68 ? 1.194 3.289 -13.5 1 97 68 ASN B CA 1
ATOM 1495 C C . ASN B 1 68 ? 1.057 1.795 -13.766 1 97 68 ASN B C 1
ATOM 1497 O O . ASN B 1 68 ? 1.817 1.229 -14.555 1 97 68 ASN B O 1
ATOM 1501 N N . SER B 1 69 ? 0.147 1.11 -13.039 1 96.62 69 SER B N 1
ATOM 1502 C CA . SER B 1 69 ? -0.128 -0.302 -13.281 1 96.62 69 SER B CA 1
ATOM 1503 C C . SER B 1 69 ? -0.76 -0.519 -14.648 1 96.62 69 SER B C 1
ATOM 1505 O O . SER B 1 69 ? -1.725 0.159 -15.008 1 96.62 69 SER B O 1
ATOM 1507 N N . PRO B 1 70 ? -0.321 -1.471 -15.383 1 94.19 70 PRO B N 1
ATOM 1508 C CA . PRO B 1 70 ? -0.919 -1.748 -16.688 1 94.19 70 PRO B CA 1
ATOM 1509 C C . PRO B 1 70 ? -2.141 -2.66 -16.594 1 94.19 70 PRO B C 1
ATOM 1511 O O . PRO B 1 70 ? -2.787 -2.938 -17.609 1 94.19 70 PRO B O 1
ATOM 1514 N N . ILE B 1 71 ? -2.533 -3.152 -15.445 1 93.62 71 ILE B N 1
ATOM 1515 C CA . ILE B 1 71 ? -3.506 -4.227 -15.297 1 93.62 71 ILE B CA 1
ATOM 1516 C C . ILE B 1 71 ? -4.922 -3.658 -15.367 1 93.62 71 ILE B C 1
ATOM 1518 O O . ILE B 1 71 ? -5.867 -4.367 -15.727 1 93.62 71 ILE B O 1
ATOM 1522 N N . GLY B 1 72 ? -5.121 -2.369 -14.961 1 95.62 72 GLY B N 1
ATOM 1523 C CA . GLY B 1 72 ? -6.43 -1.739 -15.031 1 95.62 72 GLY B CA 1
ATOM 1524 C C . GLY B 1 72 ? -7.344 -2.133 -13.891 1 95.62 72 GLY B C 1
ATOM 1525 O O . GLY B 1 72 ? -8.562 -2.242 -14.062 1 95.62 72 GLY B O 1
ATOM 1526 N N . LEU B 1 73 ? -6.809 -2.387 -12.734 1 97.56 73 LEU B N 1
ATOM 1527 C CA . LEU B 1 73 ? -7.602 -2.818 -11.594 1 97.56 73 LEU B CA 1
ATOM 1528 C C . LEU B 1 73 ? -7.477 -1.83 -10.438 1 97.56 73 LEU B C 1
ATOM 1530 O O . LEU B 1 73 ? -7.688 -2.193 -9.281 1 97.56 73 LEU B O 1
ATOM 1534 N N . GLU B 1 74 ? -7.031 -0.592 -10.703 1 97.69 74 GLU B N 1
ATOM 1535 C CA . GLU B 1 74 ? -6.859 0.407 -9.656 1 97.69 74 GLU B CA 1
ATOM 1536 C C . GLU B 1 74 ? -8.195 1.037 -9.273 1 97.69 74 GLU B C 1
ATOM 1538 O O . GLU B 1 74 ? -8.266 1.82 -8.32 1 97.69 74 GLU B O 1
ATOM 1543 N N . LYS B 1 75 ? -9.297 0.753 -9.984 1 97.31 75 LYS B N 1
ATOM 1544 C CA . LYS B 1 75 ? -10.672 1.1 -9.641 1 97.31 75 LYS B CA 1
ATOM 1545 C C . LYS B 1 75 ? -10.875 2.611 -9.648 1 97.31 75 LYS B C 1
ATOM 1547 O O . LYS B 1 75 ? -11.539 3.158 -8.758 1 97.31 75 LYS B O 1
ATOM 1552 N N . GLY B 1 76 ? -10.234 3.299 -10.547 1 97.25 76 GLY B N 1
ATOM 1553 C CA . GLY B 1 76 ? -10.43 4.723 -10.773 1 97.25 76 GLY B CA 1
ATOM 1554 C C . GLY B 1 76 ? -9.586 5.594 -9.859 1 97.25 76 GLY B C 1
ATOM 1555 O O . GLY B 1 76 ? -9.609 6.82 -9.969 1 97.25 76 GLY B O 1
ATOM 1556 N N . MET B 1 77 ? -8.836 5 -8.969 1 98.38 77 MET B N 1
ATOM 1557 C CA . MET B 1 77 ? -7.973 5.773 -8.078 1 98.38 77 MET B CA 1
ATOM 1558 C C . MET B 1 77 ? -6.77 6.324 -8.836 1 98.38 77 MET B C 1
ATOM 1560 O O . MET B 1 77 ? -6.281 5.699 -9.781 1 98.38 77 MET B O 1
ATOM 1564 N N . GLU B 1 78 ? -6.266 7.48 -8.43 1 97.75 78 GLU B N 1
ATOM 1565 C CA . GLU B 1 78 ? -5.254 8.203 -9.203 1 97.75 78 GLU B CA 1
ATOM 1566 C C . GLU B 1 78 ? -3.893 8.141 -8.516 1 97.75 78 GLU B C 1
ATOM 1568 O O . GLU B 1 78 ? -2.869 7.941 -9.172 1 97.75 78 GLU B O 1
ATOM 1573 N N . TYR B 1 79 ? -3.855 8.406 -7.203 1 97.81 79 TYR B N 1
ATOM 1574 C CA . TYR B 1 79 ? -2.625 8.422 -6.422 1 97.81 79 TYR B CA 1
ATOM 1575 C C . TYR B 1 79 ? -2.688 7.406 -5.285 1 97.81 79 TYR B C 1
ATOM 1577 O O . TYR B 1 79 ? -3.768 7.117 -4.762 1 97.81 79 TYR B O 1
ATOM 1585 N N . ALA B 1 80 ? -1.6 6.918 -4.957 1 98.12 80 ALA B N 1
ATOM 1586 C CA . ALA B 1 80 ? -1.448 6.113 -3.75 1 98.12 80 ALA B CA 1
ATOM 1587 C C . ALA B 1 80 ? -0.295 6.625 -2.891 1 98.12 80 ALA B C 1
ATOM 1589 O O . ALA B 1 80 ? 0.652 7.223 -3.404 1 98.12 80 ALA B O 1
ATOM 1590 N N . PHE B 1 81 ? -0.39 6.379 -1.648 1 97.44 81 PHE B N 1
ATOM 1591 C CA . PHE B 1 81 ? 0.649 6.68 -0.67 1 97.44 81 PHE B CA 1
ATOM 1592 C C . PHE B 1 81 ? 0.796 5.535 0.329 1 97.44 81 PHE B C 1
ATOM 1594 O O . PHE B 1 81 ? -0.188 4.887 0.687 1 97.44 81 PHE B O 1
ATOM 1601 N N . VAL B 1 82 ? 1.998 5.285 0.765 1 97.38 82 VAL B N 1
ATOM 1602 C CA . VAL B 1 82 ? 2.33 4.266 1.753 1 97.38 82 VAL B CA 1
ATOM 1603 C C . VAL B 1 82 ? 3.18 4.879 2.863 1 97.38 82 VAL B C 1
ATOM 1605 O O . VAL B 1 82 ? 4.25 5.43 2.602 1 97.38 82 VAL B O 1
ATOM 1608 N N . LEU B 1 83 ? 2.695 4.805 4.066 1 97.5 83 LEU B N 1
ATOM 1609 C CA . LEU B 1 83 ? 3.438 5.203 5.258 1 97.5 83 LEU B CA 1
ATOM 1610 C C . LEU B 1 83 ? 3.688 4.008 6.168 1 97.5 83 LEU B C 1
ATOM 1612 O O . LEU B 1 83 ? 2.881 3.074 6.211 1 97.5 83 LEU B O 1
ATOM 1616 N N . THR B 1 84 ? 4.723 4.105 6.887 1 97.06 84 THR B N 1
ATOM 1617 C CA . THR B 1 84 ? 4.945 3.115 7.934 1 97.06 84 THR B CA 1
ATOM 1618 C C . THR B 1 84 ? 5.137 3.793 9.289 1 97.06 84 THR B C 1
ATOM 1620 O O . THR B 1 84 ? 5.766 4.848 9.375 1 97.06 84 THR B O 1
ATOM 1623 N N . PHE B 1 85 ? 4.543 3.186 10.289 1 97.5 85 PHE B N 1
ATOM 1624 C CA . PHE B 1 85 ? 4.652 3.574 11.688 1 97.5 85 PHE B CA 1
ATOM 1625 C C . PHE B 1 85 ? 5.273 2.455 12.516 1 97.5 85 PHE B C 1
ATOM 1627 O O . PHE B 1 85 ? 5.023 1.275 12.258 1 97.5 85 PHE B O 1
ATOM 1634 N N . LYS B 1 86 ? 6 2.859 13.492 1 94.81 86 LYS B N 1
ATOM 1635 C CA . LYS B 1 86 ? 6.672 1.871 14.328 1 94.81 86 LYS B CA 1
ATOM 1636 C C . LYS B 1 86 ? 5.668 1.084 15.164 1 94.81 86 LYS B C 1
ATOM 1638 O O . LYS B 1 86 ? 5.977 -0.001 15.664 1 94.81 86 LYS B O 1
ATOM 1643 N N . SER B 1 87 ? 4.488 1.649 15.375 1 95.25 87 SER B N 1
ATOM 1644 C CA . SER B 1 87 ? 3.496 1.002 16.234 1 95.25 87 SER B CA 1
ATOM 1645 C C . SER B 1 87 ? 2.092 1.504 15.922 1 95.25 87 SER B C 1
ATOM 1647 O O . SER B 1 87 ? 1.925 2.533 15.258 1 95.25 87 SER B O 1
ATOM 1649 N N . GLY B 1 88 ? 1.144 0.697 16.406 1 96.38 88 GLY B N 1
ATOM 1650 C CA . GLY B 1 88 ? -0.241 1.136 16.328 1 96.38 88 GLY B CA 1
ATOM 1651 C C . GLY B 1 88 ? -0.491 2.447 17.047 1 96.38 88 GLY B C 1
ATOM 1652 O O . GLY B 1 88 ? -1.291 3.268 16.594 1 96.38 88 GLY B O 1
ATOM 1653 N N . GLU B 1 89 ? 0.212 2.676 18.172 1 96.31 89 GLU B N 1
ATOM 1654 C CA . GLU B 1 89 ? 0.07 3.916 18.938 1 96.31 89 GLU B CA 1
ATOM 1655 C C . GLU B 1 89 ? 0.503 5.121 18.109 1 96.31 89 GLU B C 1
ATOM 1657 O O . GLU B 1 89 ? -0.15 6.168 18.141 1 96.31 89 GLU B O 1
ATOM 1662 N N . ALA B 1 90 ? 1.617 4.969 17.438 1 97 90 ALA B N 1
ATOM 1663 C CA . ALA B 1 90 ? 2.092 6.051 16.594 1 97 90 ALA B CA 1
ATOM 1664 C C . ALA B 1 90 ? 1.081 6.363 15.492 1 97 90 ALA B C 1
ATOM 1666 O O . ALA B 1 90 ? 0.784 7.531 15.227 1 97 90 ALA B O 1
ATOM 1667 N N . ARG B 1 91 ? 0.534 5.316 14.836 1 98.06 91 ARG B N 1
ATOM 1668 C CA . ARG B 1 91 ? -0.492 5.496 13.812 1 98.06 91 ARG B CA 1
ATOM 1669 C C . ARG B 1 91 ? -1.722 6.191 14.391 1 98.06 91 ARG B C 1
ATOM 1671 O O . ARG B 1 91 ? -2.283 7.09 13.758 1 98.06 91 ARG B O 1
ATOM 1678 N N . ASP B 1 92 ? -2.104 5.773 15.578 1 97.56 92 ASP B N 1
ATOM 1679 C CA . ASP B 1 92 ? -3.287 6.359 16.203 1 97.56 92 ASP B CA 1
ATOM 1680 C C . ASP B 1 92 ? -3.07 7.844 16.5 1 97.56 92 ASP B C 1
ATOM 1682 O O . ASP B 1 92 ? -3.979 8.656 16.312 1 97.56 92 ASP B O 1
ATOM 1686 N N . TYR B 1 93 ? -1.921 8.219 16.984 1 98 93 TYR B N 1
ATOM 1687 C CA . TYR B 1 93 ? -1.595 9.625 17.203 1 98 93 TYR B CA 1
ATOM 1688 C C . TYR B 1 93 ? -1.672 10.414 15.898 1 98 93 TYR B C 1
ATOM 1690 O O . TYR B 1 93 ? -2.279 11.484 15.852 1 98 93 TYR B O 1
ATOM 1698 N N . TYR B 1 94 ? -1.081 9.906 14.867 1 98.31 94 TYR B N 1
ATOM 1699 C CA . TYR B 1 94 ? -1.098 10.5 13.531 1 98.31 94 TYR B CA 1
ATOM 1700 C C . TYR B 1 94 ? -2.525 10.797 13.086 1 98.31 94 TYR B C 1
ATOM 1702 O O . TYR B 1 94 ? -2.832 11.906 12.664 1 98.31 94 TYR B O 1
ATOM 1710 N N . GLU B 1 95 ? -3.369 9.805 13.25 1 97.5 95 GLU B N 1
ATOM 1711 C CA . GLU B 1 95 ? -4.734 9.883 12.734 1 97.5 95 GLU B CA 1
ATOM 1712 C C . GLU B 1 95 ? -5.582 10.836 13.57 1 97.5 95 GLU B C 1
ATOM 1714 O O . GLU B 1 95 ? -6.359 11.625 13.023 1 97.5 95 GLU B O 1
ATOM 1719 N N . ALA B 1 96 ? -5.391 10.844 14.875 1 96.44 96 ALA B N 1
ATOM 1720 C CA . ALA B 1 96 ? -6.367 11.484 15.75 1 96.44 96 ALA B CA 1
ATOM 1721 C C . ALA B 1 96 ? -5.844 12.828 16.266 1 96.44 96 ALA B C 1
ATOM 1723 O O . ALA B 1 96 ? -6.625 13.719 16.594 1 96.44 96 ALA B O 1
ATOM 1724 N N . GLU B 1 97 ? -4.484 12.984 16.328 1 97.44 97 GLU B N 1
ATOM 1725 C CA . GLU B 1 97 ? -4.023 14.086 17.172 1 97.44 97 GLU B CA 1
ATOM 1726 C C . GLU B 1 97 ? -3.01 14.961 16.438 1 97.44 97 GLU B C 1
ATOM 1728 O O . GLU B 1 97 ? -2.904 16.156 16.703 1 97.44 97 GLU B O 1
ATOM 1733 N N . ASP B 1 98 ? -2.16 14.445 15.594 1 98.38 98 ASP B N 1
ATOM 1734 C CA . ASP B 1 98 ? -1.049 15.188 15.016 1 98.38 98 ASP B CA 1
ATOM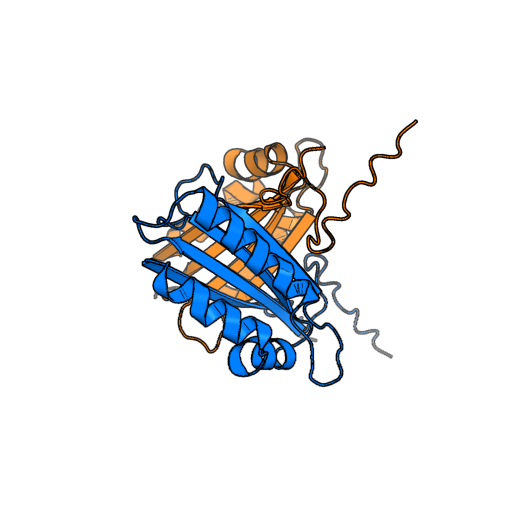 1735 C C . ASP B 1 98 ? -1.542 16.453 14.305 1 98.38 98 ASP B C 1
ATOM 1737 O O . ASP B 1 98 ? -2.322 16.375 13.359 1 98.38 98 ASP B O 1
ATOM 1741 N N . PRO B 1 99 ? -1.084 17.578 14.727 1 98.25 99 PRO B N 1
ATOM 1742 C CA . PRO B 1 99 ? -1.612 18.828 14.18 1 98.25 99 PRO B CA 1
ATOM 1743 C C . PRO B 1 99 ? -1.307 19 12.695 1 98.25 99 PRO B C 1
ATOM 1745 O O . PRO B 1 99 ? -2.131 19.531 11.945 1 98.25 99 PRO B O 1
ATOM 1748 N N . ALA B 1 100 ? -0.15 18.625 12.281 1 98.25 100 ALA B N 1
ATOM 1749 C CA . ALA B 1 100 ? 0.205 18.75 10.867 1 98.25 100 ALA B CA 1
ATOM 1750 C C . ALA B 1 100 ? -0.713 17.891 10 1 98.25 100 ALA B C 1
ATOM 1752 O O . ALA B 1 100 ? -1.159 18.328 8.938 1 98.25 100 ALA B O 1
ATOM 1753 N N . HIS B 1 101 ? -0.951 16.672 10.406 1 98.38 101 HIS B N 1
ATOM 1754 C CA . HIS B 1 101 ? -1.846 15.805 9.648 1 98.38 101 HIS B CA 1
ATOM 1755 C C . HIS B 1 101 ? -3.271 16.344 9.648 1 98.38 101 HIS B C 1
ATOM 1757 O O . HIS B 1 101 ? -3.951 16.312 8.625 1 98.38 101 HIS B O 1
ATOM 1763 N N . GLN B 1 102 ? -3.715 16.859 10.812 1 98 102 GLN B N 1
ATOM 1764 C CA . GLN B 1 102 ? -5.051 17.438 10.867 1 98 102 GLN B CA 1
ATOM 1765 C C . GLN B 1 102 ? -5.184 18.609 9.906 1 98 102 GLN B C 1
ATOM 1767 O O . GLN B 1 102 ? -6.188 18.734 9.211 1 98 102 GLN B O 1
ATOM 1772 N N . ALA B 1 103 ? -4.207 19.438 9.867 1 97.88 103 ALA B N 1
ATOM 1773 C CA . ALA B 1 103 ? -4.215 20.578 8.953 1 97.88 103 ALA B CA 1
ATOM 1774 C C . ALA B 1 103 ? -4.254 20.109 7.504 1 97.88 103 ALA B C 1
ATOM 1776 O O . ALA B 1 103 ? -4.977 20.688 6.684 1 97.88 103 ALA B O 1
ATOM 1777 N N . PHE B 1 104 ? -3.514 19.125 7.215 1 97.94 104 PHE B N 1
ATOM 1778 C CA . PHE B 1 104 ? -3.484 18.594 5.859 1 97.94 104 PHE B CA 1
ATOM 1779 C C . PHE B 1 104 ? -4.84 18.016 5.469 1 97.94 104 PHE B C 1
ATOM 1781 O O . PHE B 1 104 ? -5.316 18.234 4.352 1 97.94 104 PHE B O 1
ATOM 1788 N N . LYS B 1 105 ? -5.438 17.234 6.375 1 97.12 105 LYS B N 1
ATOM 1789 C CA . LYS B 1 105 ? -6.762 16.672 6.117 1 97.12 105 LYS B CA 1
ATOM 1790 C C . LYS B 1 105 ? -7.758 17.766 5.738 1 97.12 105 LYS B C 1
ATOM 1792 O O . LYS B 1 105 ? -8.547 17.594 4.805 1 97.12 105 LYS B O 1
ATOM 1797 N N . ALA B 1 106 ? -7.711 18.828 6.422 1 95.75 106 ALA B N 1
ATOM 1798 C CA . ALA B 1 106 ? -8.633 19.938 6.18 1 95.75 106 ALA B CA 1
ATOM 1799 C C . ALA B 1 106 ? -8.453 20.5 4.77 1 95.75 106 ALA B C 1
ATOM 1801 O O . ALA B 1 106 ? -9.414 20.984 4.16 1 95.75 106 ALA B O 1
ATOM 1802 N N . VAL B 1 107 ? -7.301 20.453 4.238 1 93.69 107 VAL B N 1
ATOM 1803 C CA . VAL B 1 107 ? -6.973 21 2.922 1 93.69 107 VAL B CA 1
ATOM 1804 C C . VAL B 1 107 ? -7.391 20 1.843 1 93.69 107 VAL B C 1
ATOM 1806 O O . VAL B 1 107 ? -7.984 20.375 0.831 1 93.69 107 VAL B O 1
ATOM 1809 N N . ILE B 1 108 ? -7.152 18.703 2.047 1 95.88 108 ILE B N 1
ATOM 1810 C CA . ILE B 1 108 ? -7.25 17.75 0.955 1 95.88 108 ILE B CA 1
ATOM 1811 C C . ILE B 1 108 ? -8.688 17.234 0.845 1 95.88 108 ILE B C 1
ATOM 1813 O O . ILE B 1 108 ? -9.164 16.953 -0.254 1 95.88 108 ILE B O 1
ATOM 1817 N N . LEU B 1 109 ? -9.352 17.094 1.866 1 95.19 109 LEU B N 1
ATOM 1818 C CA . LEU B 1 109 ? -10.625 16.375 1.907 1 95.19 109 LEU B CA 1
ATOM 1819 C C . LEU B 1 109 ? -11.648 17.016 0.983 1 95.19 109 LEU B C 1
ATOM 1821 O O . LEU B 1 109 ? -12.359 16.328 0.251 1 95.19 109 LEU B O 1
ATOM 1825 N N . PRO B 1 110 ? -11.711 18.391 0.911 1 95.44 110 PRO B N 1
ATOM 1826 C CA . PRO B 1 1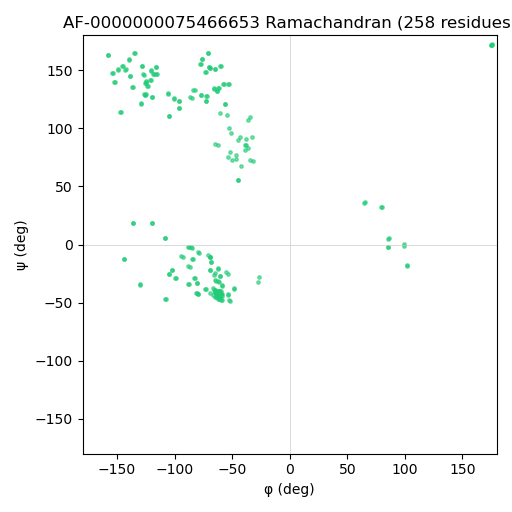10 ? -12.664 19 -0.019 1 95.44 110 PRO B CA 1
ATOM 1827 C C . PRO B 1 110 ? -12.289 18.781 -1.482 1 95.44 110 PRO B C 1
ATOM 1829 O O . PRO B 1 110 ? -13.094 19.047 -2.377 1 95.44 110 PRO B O 1
ATOM 1832 N N . ASN B 1 111 ? -11.164 18.312 -1.739 1 97.19 111 ASN B N 1
ATOM 1833 C CA . ASN B 1 111 ? -10.641 18.234 -3.1 1 97.19 111 ASN B CA 1
ATOM 1834 C C . ASN B 1 111 ? -10.602 16.797 -3.598 1 97.19 111 ASN B C 1
ATOM 1836 O O . ASN B 1 111 ? -10.086 16.516 -4.684 1 97.19 111 ASN B O 1
ATOM 1840 N N . ILE B 1 112 ? -11.117 15.875 -2.834 1 97.44 112 ILE B N 1
ATOM 1841 C CA . ILE B 1 112 ? -11.086 14.492 -3.287 1 97.44 112 ILE B CA 1
ATOM 1842 C C . ILE B 1 112 ? -12.508 13.984 -3.498 1 97.44 112 ILE B C 1
ATOM 1844 O O . ILE B 1 112 ? -13.438 14.406 -2.805 1 97.44 112 ILE B O 1
ATOM 1848 N N . SER B 1 113 ? -12.68 13.117 -4.473 1 98.25 113 SER B N 1
ATOM 1849 C CA . SER B 1 113 ? -13.969 12.508 -4.77 1 98.25 113 SER B CA 1
ATOM 1850 C C . SER B 1 113 ? -14.047 11.086 -4.234 1 98.25 113 SER B C 1
ATOM 1852 O O . SER B 1 113 ? -15.133 10.516 -4.109 1 98.25 113 SER B O 1
ATOM 1854 N N . ASP B 1 114 ? -12.945 10.445 -4.008 1 98.19 114 ASP B N 1
ATOM 1855 C CA . ASP B 1 114 ? -12.891 9.086 -3.473 1 98.19 114 ASP B CA 1
ATOM 1856 C C . ASP B 1 114 ? -11.586 8.844 -2.725 1 98.19 114 ASP B C 1
ATOM 1858 O O . ASP B 1 114 ? -10.547 9.414 -3.074 1 98.19 114 ASP B O 1
ATOM 1862 N N . ILE B 1 115 ? -11.641 7.992 -1.666 1 98.31 115 ILE B N 1
ATOM 1863 C CA . ILE B 1 115 ? -10.469 7.672 -0.862 1 98.31 115 ILE B CA 1
ATOM 1864 C C . ILE B 1 115 ? -10.617 6.281 -0.252 1 98.31 115 ILE B C 1
ATOM 1866 O O . ILE B 1 115 ? -11.727 5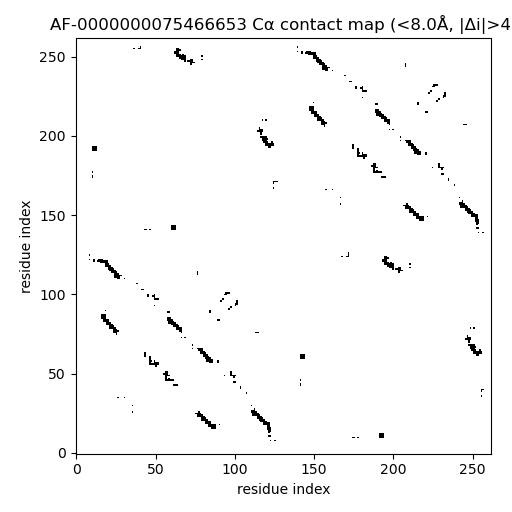.871 0.103 1 98.31 115 ILE B O 1
ATOM 1870 N N . SER B 1 116 ? -9.594 5.559 -0.224 1 98.38 116 SER B N 1
ATOM 1871 C CA . SER B 1 116 ? -9.5 4.32 0.538 1 98.38 116 SER B CA 1
ATOM 1872 C C . SER B 1 116 ? -8.32 4.352 1.503 1 98.38 116 SER B C 1
ATOM 1874 O O . SER B 1 116 ? -7.246 4.848 1.16 1 98.38 116 SER B O 1
ATOM 1876 N N . VAL B 1 117 ? -8.539 3.893 2.701 1 98.5 117 VAL B N 1
ATOM 1877 C CA . VAL B 1 117 ? -7.5 3.771 3.719 1 98.5 117 VAL B CA 1
ATOM 1878 C C . VAL B 1 117 ? -7.457 2.338 4.242 1 98.5 117 VAL B C 1
ATOM 1880 O O . VAL B 1 117 ? -8.492 1.77 4.602 1 98.5 117 VAL B O 1
ATOM 1883 N N . PHE B 1 118 ? -6.344 1.761 4.262 1 98.56 118 PHE B N 1
ATOM 1884 C CA . PHE B 1 118 ? -6.09 0.401 4.723 1 98.56 118 PHE B CA 1
ATOM 1885 C C . PHE B 1 118 ? -4.84 0.349 5.594 1 98.56 118 PHE B C 1
ATOM 1887 O O . PHE B 1 118 ? -3.828 0.972 5.27 1 98.56 118 PHE B O 1
ATOM 1894 N N . ASP B 1 119 ? -4.906 -0.355 6.719 1 98.5 119 ASP B N 1
ATOM 1895 C CA . ASP B 1 119 ? -3.738 -0.583 7.566 1 98.5 119 ASP B CA 1
ATOM 1896 C C . ASP B 1 119 ? -3.521 -2.074 7.812 1 98.5 119 ASP B C 1
ATOM 1898 O O . ASP B 1 119 ? -4.48 -2.818 8.031 1 98.5 119 ASP B O 1
ATOM 1902 N N . PHE B 1 120 ? -2.281 -2.42 7.793 1 97.75 120 PHE B N 1
ATOM 1903 C CA . PHE B 1 120 ? -1.975 -3.754 8.289 1 97.75 120 PHE B CA 1
ATOM 1904 C C . PHE B 1 120 ? -0.69 -3.742 9.117 1 97.75 120 PHE B C 1
ATOM 1906 O O . PHE B 1 120 ? 0.109 -2.809 9.016 1 97.75 120 PHE B O 1
ATOM 1913 N N . GLU B 1 121 ? -0.594 -4.773 9.945 1 96.31 121 GLU B N 1
ATOM 1914 C CA . GLU B 1 121 ? 0.598 -4.969 10.766 1 96.31 121 GLU B CA 1
ATOM 1915 C C . GLU B 1 121 ? 1.521 -6.02 10.156 1 96.31 121 GLU B C 1
ATOM 1917 O O . GLU B 1 121 ? 1.09 -7.133 9.844 1 96.31 121 GLU B O 1
ATOM 1922 N N . THR B 1 122 ? 2.76 -5.594 9.977 1 93.19 122 THR B N 1
ATOM 1923 C CA . THR B 1 122 ? 3.744 -6.539 9.461 1 93.19 122 THR B CA 1
ATOM 1924 C C . THR B 1 122 ? 3.848 -7.762 10.367 1 93.19 122 THR B C 1
ATOM 1926 O O . THR B 1 122 ? 3.846 -7.633 11.594 1 93.19 122 THR B O 1
ATOM 1929 N N . GLY B 1 123 ? 3.945 -8.945 9.734 1 85 123 GLY B N 1
ATOM 1930 C CA . GLY B 1 123 ? 4.094 -10.188 10.477 1 85 123 GLY B CA 1
ATOM 1931 C C . GLY B 1 123 ? 2.77 -10.781 10.922 1 85 123 GLY B C 1
ATOM 1932 O O . GLY B 1 123 ? 2.74 -11.812 11.594 1 85 123 GLY B O 1
ATOM 1933 N N . ALA B 1 124 ? 1.753 -10.211 10.539 1 84.06 124 ALA B N 1
ATOM 1934 C CA . ALA B 1 124 ? 0.431 -10.625 11 1 84.06 124 ALA B CA 1
ATOM 1935 C C . ALA B 1 124 ? 0.098 -12.031 10.516 1 84.06 124 ALA B C 1
ATOM 1937 O O . ALA B 1 124 ? -0.693 -12.742 11.141 1 84.06 124 ALA B O 1
ATOM 1938 N N . PHE B 1 125 ? 0.725 -12.438 9.422 1 80.75 125 PHE B N 1
ATOM 1939 C CA . PHE B 1 125 ? 0.428 -13.766 8.891 1 80.75 125 PHE B CA 1
ATOM 1940 C C . PHE B 1 125 ? 1.427 -14.789 9.406 1 80.75 125 PHE B C 1
ATOM 1942 O O . PHE B 1 125 ? 1.368 -15.961 9.023 1 80.75 125 PHE B O 1
ATOM 1949 N N . ALA B 1 126 ? 2.424 -14.281 10.023 1 65.75 126 ALA B N 1
ATOM 1950 C CA . ALA B 1 126 ? 3.426 -15.211 10.539 1 65.75 126 ALA B CA 1
ATOM 1951 C C . ALA B 1 126 ? 2.779 -16.297 11.391 1 65.75 126 ALA B C 1
ATOM 1953 O O . ALA B 1 126 ? 1.973 -16.016 12.273 1 65.75 126 ALA B O 1
ATOM 1954 N N . ARG B 1 127 ? 2.656 -17.406 10.664 1 59.41 127 ARG B N 1
ATOM 1955 C CA . ARG B 1 127 ? 2.119 -18.578 11.367 1 59.41 127 ARG B CA 1
ATOM 1956 C C . ARG B 1 127 ? 3.01 -18.969 12.539 1 59.41 127 ARG B C 1
ATOM 1958 O O . ARG B 1 127 ? 4.234 -18.969 12.422 1 59.41 127 ARG B O 1
ATOM 1965 N N . ARG B 1 128 ? 2.377 -18.781 13.766 1 49.97 128 ARG B N 1
ATOM 1966 C CA . ARG B 1 128 ? 3.104 -19.297 14.922 1 49.97 128 ARG B CA 1
ATOM 1967 C C . ARG B 1 128 ? 3.506 -20.75 14.711 1 49.97 128 ARG B C 1
ATOM 1969 O O . ARG B 1 128 ? 2.654 -21.609 14.461 1 49.97 128 ARG B O 1
ATOM 1976 N N . THR B 1 129 ? 4.574 -20.906 13.953 1 40.31 129 THR B N 1
ATOM 1977 C CA . THR B 1 129 ? 5.043 -22.297 14.039 1 40.31 129 THR B CA 1
ATOM 1978 C C . THR B 1 129 ? 4.898 -22.828 15.469 1 40.31 129 THR B C 1
ATOM 1980 O O . THR B 1 129 ? 5.441 -22.234 16.406 1 40.31 129 THR B O 1
ATOM 1983 N N . LEU B 1 130 ? 3.781 -23.312 15.797 1 37.12 130 LEU B N 1
ATOM 1984 C CA . LEU B 1 130 ? 3.689 -24.062 17.047 1 37.12 130 LEU B CA 1
ATOM 1985 C C . LEU B 1 130 ? 4.957 -24.875 17.281 1 37.12 130 LEU B C 1
ATOM 1987 O O . LEU B 1 130 ? 5.438 -25.562 16.375 1 37.12 130 LEU B O 1
ATOM 1991 N N . GLY B 1 131 ? 5.832 -24.531 18.203 1 28.61 131 GLY B N 1
ATOM 1992 C CA . GLY B 1 131 ? 6.629 -25.547 18.875 1 28.61 131 GLY B CA 1
ATOM 1993 C C . GLY B 1 131 ? 5.852 -26.797 19.188 1 28.61 131 GLY B C 1
ATOM 1994 O O . GLY B 1 131 ? 4.625 -26.766 19.328 1 28.61 131 GLY B O 1
#

Secondary structure (DSSP, 8-state):
---------TT-SS-TTPEEEEEEEEE-TTS-HHHHHHHHHHHHTHHHH-B-TTS-B-EEEEEEEE---SSS-STT--EEEEEEESSHHHHHHHHHT-HHHHHHHHHHGGGEEEEEEEEEETTTT------/---------TT-SS-TTPEEEEEEEEE-TTS-HHHHHHHHHHHHTHHHH-B-TTS-B-EEEEEEEE---SSS-STT--EEEEEEESSHHHHHHHHHT-HHHHHHHHHHGGGEEEEEEEEEETTTT------

Nearest PDB structures (foldseek):
  5b0c-assembly1_B  TM=9.025E-01  e=1.218E-08  Cannabis sativa
  5b0g-assembly1_A-2  TM=9.038E-01  e=3.796E-08  Cannabis sativa
  3hfk-assembly1_D  TM=7.500E-01  e=7.433E-05  Pseudomonas reinekei
  3hf5-assembly2_C  TM=7.594E-01  e=8.433E-05  Pseudomonas reinekei
  3hfk-assembly1_A  TM=7.471E-01  e=4.091E-04  Pseudomonas reinekei

Radius of gyration: 18.91 Å; Cα contacts (8 Å, |Δi|>4): 483; chains: 2; bounding box: 49×50×44 Å

Solvent-accessible surface area (backbo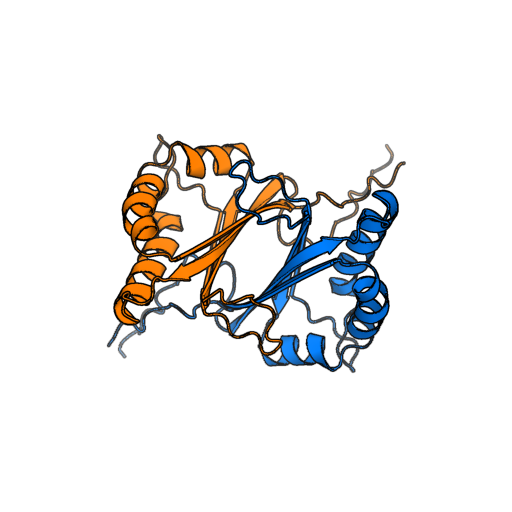ne atoms only — not comparable to full-atom values): 14502 Å² total; per-residue (Å²): 134,84,78,74,73,74,75,72,69,73,38,43,86,54,60,74,48,21,26,41,42,38,37,38,31,20,66,30,89,85,63,47,73,68,56,52,52,53,50,49,50,55,57,48,46,38,41,72,61,31,46,47,97,89,65,46,63,60,52,73,31,30,42,44,23,52,58,69,52,88,82,76,36,44,83,79,44,44,39,38,36,42,34,31,20,73,26,64,67,56,46,48,40,47,74,74,62,28,62,54,49,52,54,47,48,69,64,47,58,84,47,43,68,44,70,35,39,42,2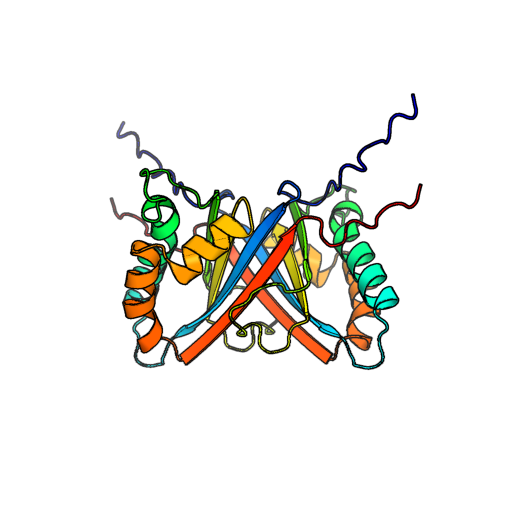2,23,37,34,60,64,65,60,67,75,71,74,127,134,82,78,76,70,72,75,72,72,75,40,44,87,55,60,77,49,22,26,42,40,38,37,37,32,19,66,30,89,84,61,48,70,68,55,51,51,51,51,50,52,57,56,48,48,38,42,72,62,30,46,46,97,87,64,46,64,59,54,73,30,29,42,44,22,53,59,68,51,88,81,76,35,45,81,80,44,45,37,38,36,44,33,31,21,72,26,65,66,55,45,49,41,48,75,74,62,28,62,53,48,52,54,47,49,69,64,47,58,84,46,43,70,45,70,36,41,42,23,23,37,35,59,64,64,61,67,74,72,72,125

InterPro domains:
  IPR011008 Dimeric alpha-beta barrel [SSF54909] (16-125)
  IPR013097 Stress responsive alpha+beta-barrel [PF07876] (19-121)
  IPR013097 Stress responsive alpha+beta-barrel [PS51502] (19-120)
  IPR013097 Stress responsive alpha+beta-barrel [SM00886] (19-122)
  IPR044662 Stress-response A/B barrel domain-containing protein HS1/DABB1-like [PTHR33178] (18-123)

pLDDT: mean 88.08, std 19.95, range [24.91, 98.62]